Protein AF-A0A370TRL8-F1 (afdb_monomer_lite)

Organism: NCBI:txid2656787

InterPro domains:
  IPR058334 Domain of unknown function DUF8021 [PF26061] (84-191)

Radius of gyration: 16.31 Å; chains: 1; bounding box: 42×34×50 Å

pLDDT: mean 95.22, std 5.62, range [57.69, 98.94]

Sequence (196 aa):
MKIDHNRTILDTTACATYTELIITDSTKPYVIGTQIHHNSTADGILKVVLVDTIASGTGDWLFNATQTLQYVLQESWATIPQEKRDSRETLQAVGDAYLDLWGNPDAPVPWGTPCRRLEGSSYTGKGLPTDSCNVGIPGGTQPPNTDRRYVIDETVGSVDVLCTFGTMRDAPDSHELRLEGGKLRFVYTMTVMTAS

Structure (mmCIF, N/CA/C/O backbone):
data_AF-A0A370TRL8-F1
#
_entry.id   AF-A0A370TRL8-F1
#
loop_
_atom_site.group_PDB
_atom_site.id
_atom_site.type_symbol
_atom_site.label_atom_id
_atom_site.label_alt_id
_atom_site.label_comp_id
_atom_site.label_asym_id
_atom_site.label_entity_id
_atom_site.label_seq_id
_atom_site.pdbx_PDB_ins_code
_atom_site.Cartn_x
_atom_site.Cartn_y
_atom_site.Cartn_z
_atom_site.occupancy
_atom_site.B_iso_or_equiv
_atom_site.auth_seq_id
_atom_site.auth_comp_id
_atom_site.auth_asym_id
_atom_site.auth_atom_id
_atom_site.pdbx_PDB_model_num
ATOM 1 N N . MET A 1 1 ? -25.418 -1.495 0.666 1.00 79.12 1 MET A N 1
ATOM 2 C CA . MET A 1 1 ? -23.964 -1.380 0.440 1.00 79.12 1 MET A CA 1
ATOM 3 C C . MET A 1 1 ? -23.716 -0.266 -0.568 1.00 79.12 1 MET A C 1
ATOM 5 O O . MET A 1 1 ? -23.987 -0.445 -1.748 1.00 79.12 1 MET A O 1
ATOM 9 N N . LYS A 1 2 ? -23.315 0.909 -0.079 1.00 94.44 2 LYS A N 1
ATOM 10 C CA . LYS A 1 2 ? -22.922 2.083 -0.872 1.00 94.44 2 LYS A CA 1
ATOM 11 C C . LYS A 1 2 ? -21.406 2.226 -0.735 1.00 94.44 2 LYS A C 1
ATOM 13 O O . LYS A 1 2 ? -20.908 2.098 0.374 1.00 94.44 2 LYS A O 1
ATOM 18 N N . ILE A 1 3 ? -20.700 2.476 -1.833 1.00 97.88 3 ILE A N 1
ATOM 19 C CA . ILE A 1 3 ? -19.262 2.772 -1.806 1.00 97.88 3 ILE A CA 1
ATOM 20 C C . ILE A 1 3 ? -19.103 4.263 -1.492 1.00 97.88 3 ILE A C 1
ATOM 22 O O . ILE A 1 3 ? -19.635 5.100 -2.223 1.00 97.88 3 ILE A O 1
ATOM 26 N N . ASP A 1 4 ? -18.421 4.590 -0.397 1.00 98.38 4 ASP A N 1
ATOM 27 C CA . ASP A 1 4 ? -18.207 5.974 0.045 1.00 98.38 4 ASP A CA 1
ATOM 28 C C . ASP A 1 4 ? -16.886 6.551 -0.475 1.00 98.38 4 ASP A C 1
ATOM 30 O O . ASP A 1 4 ? -16.795 7.753 -0.720 1.00 98.38 4 ASP A O 1
ATOM 34 N N . HIS A 1 5 ? -15.888 5.697 -0.702 1.00 98.31 5 HIS A N 1
ATOM 35 C CA . HIS A 1 5 ? -14.636 6.052 -1.363 1.00 98.31 5 HIS A CA 1
ATOM 36 C C . HIS A 1 5 ? -14.129 4.890 -2.214 1.00 98.31 5 HIS A C 1
ATOM 38 O O . HIS A 1 5 ? -14.332 3.724 -1.869 1.00 98.31 5 HIS A O 1
ATOM 44 N N . ASN A 1 6 ? -13.463 5.223 -3.317 1.00 97.69 6 ASN A N 1
ATOM 45 C CA . ASN A 1 6 ? -12.632 4.290 -4.055 1.00 97.69 6 ASN A CA 1
ATOM 46 C C . ASN A 1 6 ? -11.370 4.985 -4.576 1.00 97.69 6 ASN A C 1
ATOM 48 O O . ASN A 1 6 ? -11.401 6.170 -4.918 1.00 97.69 6 ASN A O 1
ATOM 52 N N . ARG A 1 7 ? -10.285 4.219 -4.666 1.00 97.69 7 ARG A N 1
ATOM 53 C CA . ARG A 1 7 ? -9.036 4.589 -5.338 1.00 97.69 7 ARG A CA 1
ATOM 54 C C . ARG A 1 7 ? -8.542 3.373 -6.106 1.00 97.69 7 ARG A C 1
ATOM 56 O O . ARG A 1 7 ? -8.690 2.253 -5.636 1.00 97.69 7 ARG A O 1
ATOM 63 N N . THR A 1 8 ? -8.008 3.574 -7.305 1.00 98.44 8 THR A N 1
ATOM 64 C CA . THR A 1 8 ? -7.436 2.494 -8.119 1.00 98.44 8 THR A CA 1
ATOM 65 C C . THR A 1 8 ? -6.069 2.910 -8.629 1.00 98.44 8 THR A C 1
ATOM 67 O O . THR A 1 8 ? -5.920 4.039 -9.096 1.00 98.44 8 THR A O 1
ATOM 70 N N . ILE A 1 9 ? -5.108 1.993 -8.560 1.00 98.56 9 ILE A N 1
ATOM 71 C CA . ILE A 1 9 ? -3.787 2.114 -9.181 1.00 98.56 9 ILE A CA 1
ATOM 72 C C . ILE A 1 9 ? -3.654 1.083 -10.305 1.00 98.56 9 ILE A C 1
ATOM 74 O O . ILE A 1 9 ? -4.269 0.009 -10.259 1.00 98.56 9 ILE A O 1
ATOM 78 N N . LEU A 1 10 ? -2.883 1.427 -11.335 1.00 98.12 10 LEU A N 1
ATOM 79 C CA . LEU A 1 10 ? -2.780 0.662 -12.573 1.00 98.12 10 LEU A CA 1
ATOM 80 C C . LEU A 1 10 ? -1.333 0.238 -12.833 1.00 98.12 10 LEU A C 1
ATOM 82 O O . LEU A 1 10 ? -0.476 1.061 -13.148 1.00 98.12 10 LEU A O 1
ATOM 86 N N . ASP A 1 11 ? -1.087 -1.068 -12.800 1.00 98.38 11 ASP A N 1
ATOM 87 C CA . ASP A 1 11 ? 0.192 -1.652 -13.179 1.00 98.38 11 ASP A CA 1
ATOM 88 C C . ASP A 1 11 ? 0.187 -2.026 -14.661 1.00 98.38 11 ASP A C 1
ATOM 90 O O . ASP A 1 11 ? -0.254 -3.102 -15.081 1.00 98.38 11 ASP A O 1
ATOM 94 N N . THR A 1 12 ? 0.693 -1.103 -15.472 1.00 95.75 12 THR A N 1
ATOM 95 C CA . THR A 1 12 ? 0.758 -1.271 -16.930 1.00 95.75 12 THR A CA 1
ATOM 96 C C . THR A 1 12 ? 1.856 -2.234 -17.385 1.00 95.75 12 THR A C 1
ATOM 98 O O . THR A 1 12 ? 1.816 -2.697 -18.523 1.00 95.75 12 THR A O 1
ATOM 101 N N . THR A 1 13 ? 2.800 -2.585 -16.505 1.00 95.94 13 THR A N 1
ATOM 102 C CA . THR A 1 13 ? 3.868 -3.550 -16.801 1.00 95.94 13 THR A CA 1
ATOM 103 C C . THR A 1 13 ? 3.403 -4.978 -16.519 1.00 95.94 13 THR A C 1
ATOM 105 O O . THR A 1 13 ? 3.590 -5.864 -17.350 1.00 95.94 13 THR A O 1
ATOM 108 N N . ALA A 1 14 ? 2.760 -5.205 -15.372 1.00 95.94 14 ALA A N 1
ATOM 109 C CA . ALA A 1 14 ? 2.242 -6.510 -14.962 1.00 95.94 14 ALA A CA 1
ATOM 110 C C . ALA A 1 14 ? 0.805 -6.784 -15.441 1.00 95.94 14 ALA A C 1
ATOM 112 O O . ALA A 1 14 ? 0.276 -7.861 -15.183 1.00 95.94 14 ALA A O 1
ATOM 113 N N . CYS A 1 15 ? 0.168 -5.834 -16.139 1.00 96.25 15 CYS A N 1
ATOM 114 C CA . CYS A 1 15 ? -1.237 -5.917 -16.554 1.00 96.25 15 CYS A CA 1
ATOM 115 C C . CYS A 1 15 ? -2.184 -6.182 -15.369 1.00 96.25 15 CYS A C 1
ATOM 117 O O . CYS A 1 15 ? -3.079 -7.031 -15.437 1.00 96.25 15 CYS A O 1
ATOM 119 N N . ALA A 1 16 ? -1.992 -5.445 -14.276 1.00 98.19 16 ALA A N 1
ATOM 120 C CA . ALA A 1 16 ? -2.738 -5.627 -13.039 1.00 98.19 16 ALA A CA 1
ATOM 121 C C . ALA A 1 16 ? -3.316 -4.311 -12.511 1.00 98.19 16 ALA A C 1
ATOM 123 O O . ALA A 1 16 ? -2.876 -3.221 -12.873 1.00 98.19 16 ALA A O 1
ATOM 124 N N . THR A 1 17 ? -4.323 -4.408 -11.653 1.00 98.62 17 THR A N 1
ATOM 125 C CA . THR A 1 17 ? -4.920 -3.260 -10.962 1.00 98.62 17 THR A CA 1
ATOM 126 C C . THR A 1 17 ? -5.071 -3.572 -9.491 1.00 98.62 17 THR A C 1
ATOM 128 O O . THR A 1 17 ? -5.407 -4.706 -9.156 1.00 98.62 17 THR A O 1
ATOM 131 N N . TYR A 1 18 ? -4.925 -2.565 -8.640 1.00 98.81 18 TYR A N 1
ATOM 132 C CA . TYR A 1 18 ? -5.335 -2.628 -7.244 1.00 98.81 18 TYR A CA 1
ATOM 133 C C . TYR A 1 18 ? -6.391 -1.556 -6.996 1.00 98.81 18 TYR A C 1
ATOM 135 O O . TYR A 1 18 ? -6.219 -0.412 -7.419 1.00 98.81 18 TYR A O 1
ATOM 143 N N . THR A 1 19 ? -7.479 -1.928 -6.327 1.00 98.81 19 THR A N 1
ATOM 144 C CA . THR A 1 19 ? -8.569 -1.020 -5.970 1.00 98.81 19 THR A CA 1
ATOM 145 C C . THR A 1 19 ? -8.850 -1.089 -4.474 1.00 98.81 19 THR A C 1
ATOM 147 O O . THR A 1 19 ? -9.218 -2.146 -3.960 1.00 98.81 19 THR A O 1
ATOM 150 N N . GLU A 1 20 ? -8.758 0.062 -3.808 1.00 98.56 20 GLU A N 1
ATOM 151 C CA . GLU A 1 20 ? -9.288 0.295 -2.466 1.00 98.56 20 GLU A CA 1
ATOM 152 C C . GLU A 1 20 ? -10.765 0.696 -2.566 1.00 98.56 20 GLU A C 1
ATOM 154 O O . GLU A 1 20 ? -11.121 1.585 -3.346 1.00 98.56 20 GLU A O 1
ATOM 159 N N . LEU A 1 21 ? -11.618 0.090 -1.742 1.00 98.62 21 LEU A N 1
ATOM 160 C CA . LEU A 1 21 ? -13.006 0.486 -1.520 1.00 98.62 21 LEU A CA 1
ATOM 161 C C . LEU A 1 21 ? -13.247 0.705 -0.026 1.00 98.62 21 LEU A C 1
ATOM 163 O O . LEU A 1 21 ? -12.911 -0.149 0.793 1.00 98.62 21 LEU A O 1
ATOM 167 N N . ILE A 1 22 ? -13.915 1.806 0.322 1.00 98.69 22 ILE A N 1
ATOM 168 C CA . ILE A 1 22 ? -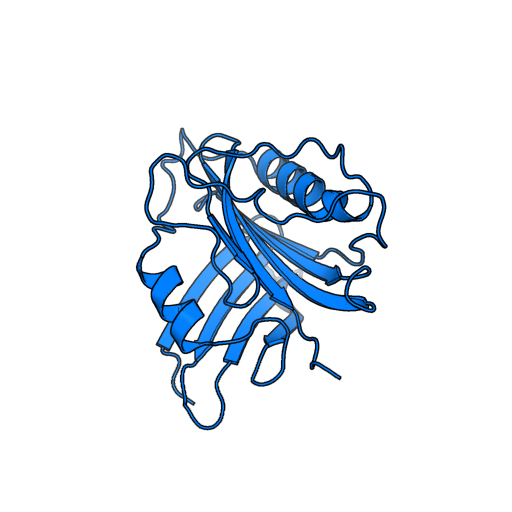14.354 2.080 1.695 1.00 98.69 22 ILE A CA 1
ATOM 169 C C . ILE A 1 22 ? -15.872 2.192 1.728 1.00 98.69 22 ILE A C 1
ATOM 171 O O . ILE A 1 22 ? -16.488 2.925 0.947 1.00 98.69 22 ILE A O 1
ATOM 175 N N . ILE A 1 23 ? -16.472 1.454 2.655 1.00 98.62 23 ILE A N 1
ATOM 176 C CA . ILE A 1 23 ? -17.911 1.376 2.881 1.00 98.62 23 ILE A CA 1
ATOM 177 C C . ILE A 1 23 ? -18.160 1.649 4.358 1.00 98.62 23 ILE A C 1
ATOM 179 O O . ILE A 1 23 ? -17.734 0.885 5.222 1.00 98.62 23 ILE A O 1
ATOM 183 N N . THR A 1 24 ? -18.881 2.727 4.646 1.00 98.00 24 THR A N 1
ATOM 184 C CA . THR A 1 24 ? -19.157 3.204 6.013 1.00 98.00 24 THR A CA 1
ATOM 185 C C . THR A 1 24 ? -20.569 2.875 6.498 1.00 98.00 24 THR A C 1
ATOM 187 O O . THR A 1 24 ? -21.052 3.444 7.475 1.00 98.00 24 THR A O 1
ATOM 190 N N . ASP A 1 25 ? -21.240 1.935 5.824 1.00 95.06 25 ASP A N 1
ATOM 191 C CA . ASP A 1 25 ? -22.542 1.410 6.237 1.00 95.06 25 ASP A CA 1
ATOM 192 C C . ASP A 1 25 ? -22.467 0.906 7.685 1.00 95.06 25 ASP A C 1
ATOM 194 O O . ASP A 1 25 ? -21.693 0.004 7.996 1.00 95.06 25 ASP A O 1
ATOM 198 N N . SER A 1 26 ? -23.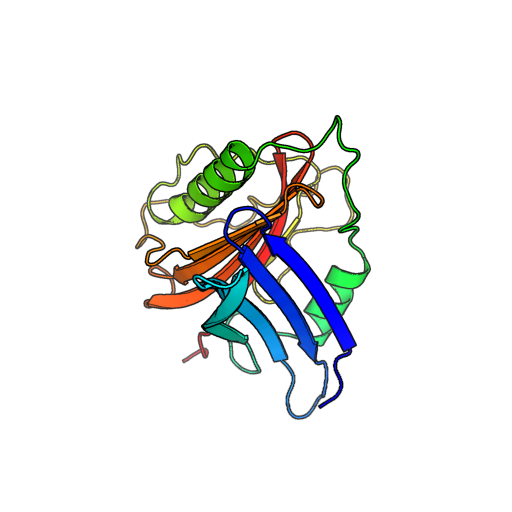276 1.481 8.576 1.00 90.56 26 SER A N 1
ATOM 199 C CA . SER A 1 26 ? -23.205 1.191 10.011 1.00 90.56 26 SER A CA 1
ATOM 200 C C . SER A 1 26 ? -23.571 -0.249 10.370 1.00 90.56 26 SER A C 1
ATOM 202 O O . SER A 1 26 ? -23.240 -0.702 11.463 1.00 90.56 26 SER A O 1
ATOM 204 N N . THR A 1 27 ? -24.249 -0.976 9.477 1.00 93.75 27 THR A N 1
ATOM 205 C CA . THR A 1 27 ? -24.620 -2.379 9.699 1.00 93.75 27 THR A CA 1
ATOM 206 C C . THR A 1 27 ? -23.556 -3.351 9.207 1.00 93.75 27 THR A C 1
ATOM 208 O O . THR A 1 27 ? -23.405 -4.427 9.784 1.00 93.75 27 THR A O 1
ATOM 211 N N . LYS A 1 28 ? -22.839 -2.990 8.135 1.00 94.62 28 LYS A N 1
ATOM 212 C CA . LYS A 1 28 ? -21.804 -3.811 7.491 1.00 94.62 28 LYS A CA 1
ATOM 213 C C . LYS A 1 28 ? -20.725 -2.923 6.854 1.00 94.62 28 LYS A C 1
ATOM 215 O O . LYS A 1 28 ? -20.719 -2.761 5.628 1.00 94.62 28 LYS A O 1
ATOM 220 N N . PRO A 1 29 ? -19.846 -2.322 7.670 1.00 97.50 29 PRO A N 1
ATOM 221 C CA . PRO A 1 29 ? -18.754 -1.502 7.169 1.00 97.50 29 PRO A CA 1
ATOM 222 C C . PRO A 1 29 ? -17.616 -2.382 6.641 1.00 97.50 29 PRO A C 1
ATOM 224 O O . PRO A 1 29 ? -17.363 -3.455 7.190 1.00 97.50 29 PRO A O 1
ATOM 227 N N . TYR A 1 30 ? -16.902 -1.900 5.622 1.00 98.19 30 TYR A N 1
ATOM 228 C CA . TYR A 1 30 ? -15.736 -2.584 5.061 1.00 98.19 30 TYR A CA 1
ATOM 229 C C . TYR A 1 30 ? -14.665 -1.605 4.578 1.00 98.19 30 TYR A C 1
ATOM 231 O O . TYR A 1 30 ? -14.980 -0.525 4.073 1.00 98.19 30 TYR A O 1
ATOM 239 N N . VAL A 1 31 ? -13.410 -2.038 4.668 1.00 98.56 31 VAL A N 1
ATOM 240 C CA . VAL A 1 31 ? -12.273 -1.482 3.927 1.00 98.56 31 VAL A CA 1
ATOM 241 C C . VAL A 1 31 ? -11.670 -2.646 3.145 1.00 98.56 31 VAL A C 1
ATOM 243 O O . VAL A 1 31 ? -11.281 -3.659 3.734 1.00 98.56 31 VAL A O 1
ATOM 246 N N . ILE A 1 32 ? -11.709 -2.538 1.818 1.00 98.69 32 ILE A N 1
ATOM 247 C CA . ILE A 1 32 ? -11.455 -3.642 0.892 1.00 98.69 32 ILE A CA 1
ATOM 248 C C . ILE A 1 32 ? -10.335 -3.249 -0.062 1.00 98.69 32 ILE A C 1
ATOM 250 O O . ILE A 1 32 ? -10.455 -2.237 -0.743 1.00 98.69 32 ILE A O 1
ATOM 254 N N . GLY A 1 33 ? -9.308 -4.083 -0.165 1.00 98.62 33 GLY A N 1
ATOM 255 C CA . GLY A 1 33 ? -8.261 -4.007 -1.177 1.00 98.62 33 GLY A CA 1
ATOM 256 C C . GLY A 1 33 ? -8.402 -5.190 -2.125 1.00 98.62 33 GLY A C 1
ATOM 257 O O . GLY A 1 33 ? -8.499 -6.331 -1.677 1.00 98.62 33 GLY A O 1
ATOM 258 N N . THR A 1 34 ? -8.486 -4.950 -3.432 1.00 98.81 34 THR A N 1
ATOM 259 C CA . THR A 1 34 ? -8.605 -6.024 -4.433 1.00 98.81 34 THR A CA 1
ATOM 260 C C . THR A 1 34 ? -7.577 -5.857 -5.532 1.00 98.81 34 THR A C 1
ATOM 262 O O . THR A 1 34 ? -7.557 -4.818 -6.186 1.00 98.81 34 THR A O 1
ATOM 265 N N . GLN A 1 35 ? -6.788 -6.904 -5.776 1.00 98.81 35 GLN A N 1
ATOM 266 C CA . GLN A 1 35 ? -5.933 -7.009 -6.950 1.00 98.81 35 GLN A CA 1
ATOM 267 C C . GLN A 1 35 ? -6.618 -7.832 -8.046 1.00 98.81 35 GLN A C 1
ATOM 269 O O . GLN A 1 35 ? -7.135 -8.921 -7.790 1.00 98.81 35 GLN A O 1
ATOM 274 N N . ILE A 1 36 ? -6.577 -7.341 -9.284 1.00 98.62 36 ILE A N 1
ATOM 275 C CA . ILE A 1 36 ? -7.007 -8.076 -10.478 1.00 98.62 36 ILE A CA 1
ATOM 276 C C . ILE A 1 36 ? -5.822 -8.155 -11.429 1.00 98.62 36 ILE A C 1
ATOM 278 O O . ILE A 1 36 ? -5.319 -7.125 -11.873 1.00 98.62 36 ILE A O 1
ATOM 282 N N . HIS A 1 37 ? -5.398 -9.371 -11.767 1.00 98.25 37 HIS A N 1
ATOM 283 C CA . HIS A 1 37 ? -4.298 -9.605 -12.703 1.00 98.25 37 HIS A CA 1
ATOM 284 C C . HIS A 1 37 ? -4.829 -10.154 -14.016 1.00 98.25 37 HIS A C 1
ATOM 286 O O . HIS A 1 37 ? -5.740 -10.993 -14.035 1.00 98.25 37 HIS A O 1
ATOM 292 N N . HIS A 1 38 ? -4.229 -9.708 -15.114 1.00 97.12 38 HIS A N 1
ATOM 293 C CA . HIS A 1 38 ? -4.606 -10.114 -16.456 1.00 97.12 38 HIS A CA 1
ATOM 294 C C . HIS A 1 38 ? -3.428 -10.751 -17.183 1.00 97.12 38 HIS A C 1
ATOM 296 O O . HIS A 1 38 ? -2.291 -10.318 -17.041 1.00 97.12 38 HIS A O 1
ATOM 302 N N . ASN A 1 39 ? -3.723 -11.725 -18.041 1.00 93.69 39 ASN A N 1
ATOM 303 C CA . ASN A 1 39 ? -2.782 -12.204 -19.046 1.00 93.69 39 ASN A CA 1
ATOM 304 C C . ASN A 1 39 ? -3.281 -11.854 -20.442 1.00 93.69 39 ASN A C 1
ATOM 306 O O . ASN A 1 39 ? -4.471 -11.982 -20.747 1.00 93.69 39 ASN A O 1
ATOM 310 N N . SER A 1 40 ? -2.346 -11.461 -21.304 1.00 87.88 40 SER A N 1
ATOM 311 C CA . SER A 1 40 ? -2.623 -11.310 -22.727 1.00 87.88 40 SER A CA 1
ATOM 312 C C . SER A 1 40 ? -2.804 -12.680 -23.371 1.00 87.88 40 SER A C 1
ATOM 314 O O . SER A 1 40 ? -2.049 -13.621 -23.112 1.00 87.88 40 SER A O 1
ATOM 316 N N . THR A 1 41 ? -3.820 -12.799 -24.214 1.00 83.38 41 THR A N 1
ATOM 317 C CA . THR A 1 41 ? -4.022 -13.971 -25.063 1.00 83.38 41 THR A CA 1
ATOM 318 C C . THR A 1 41 ? -3.447 -13.752 -26.458 1.00 83.38 41 THR A C 1
ATOM 320 O O . THR A 1 41 ? -3.052 -12.646 -26.814 1.00 83.38 41 THR A O 1
ATOM 323 N N . ALA A 1 42 ? -3.327 -14.826 -27.244 1.00 83.31 42 ALA A N 1
ATOM 324 C CA . ALA A 1 42 ? -2.652 -14.790 -28.546 1.00 83.31 42 ALA A CA 1
ATOM 325 C C . ALA A 1 42 ? -3.277 -13.799 -29.553 1.00 83.31 42 ALA A C 1
ATOM 327 O O . ALA A 1 42 ? -2.610 -13.385 -30.496 1.00 83.31 42 ALA A O 1
ATOM 328 N N . ASP A 1 43 ? -4.538 -13.416 -29.353 1.00 87.19 43 ASP A N 1
ATOM 329 C CA . ASP A 1 43 ? -5.294 -12.434 -30.136 1.00 87.19 43 ASP A CA 1
ATOM 330 C C . ASP A 1 43 ? -5.267 -11.012 -29.533 1.00 87.19 43 ASP A C 1
ATOM 332 O O . ASP A 1 43 ? -5.947 -10.116 -30.030 1.00 87.19 43 ASP A O 1
ATOM 336 N N . GLY A 1 44 ? -4.470 -10.782 -28.483 1.00 82.44 44 GLY A N 1
ATOM 337 C CA . GLY A 1 44 ? -4.309 -9.482 -27.829 1.00 82.44 44 GLY A CA 1
ATOM 338 C C . GLY A 1 44 ? -5.401 -9.133 -26.814 1.00 82.44 44 GLY A C 1
ATOM 339 O O . GLY A 1 44 ? -5.427 -8.006 -26.321 1.00 82.44 44 GLY A O 1
ATOM 340 N N . ILE A 1 45 ? -6.298 -10.067 -26.475 1.00 87.38 45 ILE A N 1
ATOM 341 C CA . ILE A 1 45 ? -7.330 -9.846 -25.455 1.00 87.38 45 ILE A CA 1
ATOM 342 C C . ILE A 1 45 ? -6.735 -10.076 -24.062 1.00 87.38 45 ILE A C 1
ATOM 344 O O . ILE A 1 45 ? -6.126 -11.118 -23.800 1.00 87.38 45 ILE A O 1
ATOM 348 N N . LEU A 1 46 ? -6.956 -9.134 -23.144 1.00 89.94 46 LEU A N 1
ATOM 349 C CA . LEU A 1 46 ? -6.642 -9.315 -21.727 1.00 89.94 46 LEU A CA 1
ATOM 350 C C . LEU A 1 46 ? -7.707 -10.194 -21.064 1.00 89.94 46 LEU A C 1
ATOM 352 O O . LEU A 1 46 ? -8.891 -9.854 -21.057 1.00 89.94 46 LEU A O 1
ATOM 356 N N . LYS A 1 47 ? -7.288 -11.322 -20.489 1.00 95.12 47 LYS A N 1
ATOM 357 C CA . LYS A 1 47 ? -8.142 -12.187 -19.666 1.00 95.12 47 LYS A CA 1
ATOM 358 C C . LYS A 1 47 ? -7.759 -12.052 -18.207 1.00 95.12 47 LYS A C 1
ATOM 360 O O . LYS A 1 47 ? -6.581 -12.153 -17.883 1.00 95.12 47 LYS A O 1
ATOM 365 N N . VAL A 1 48 ? -8.757 -11.887 -17.344 1.00 96.88 48 VAL A N 1
ATOM 366 C CA . VAL A 1 48 ? -8.571 -11.967 -15.892 1.00 96.88 48 VAL A CA 1
ATOM 367 C C . VAL A 1 48 ? -8.091 -13.374 -15.536 1.00 96.88 48 VAL A C 1
ATOM 369 O O . VAL A 1 48 ? -8.728 -14.358 -15.916 1.00 96.88 48 VAL A O 1
ATOM 372 N N . VAL A 1 49 ? -6.969 -13.464 -14.826 1.00 97.12 49 VAL A N 1
ATOM 373 C CA . VAL A 1 49 ? -6.370 -14.733 -14.377 1.00 97.12 49 VAL A CA 1
ATOM 374 C C . VAL A 1 49 ? -6.318 -14.869 -12.861 1.00 97.12 49 VAL A C 1
ATOM 376 O O . VAL A 1 49 ? -6.231 -15.989 -12.365 1.00 97.12 49 VAL A O 1
ATOM 379 N N . LEU A 1 50 ? -6.409 -13.758 -12.132 1.00 97.44 50 LEU A N 1
ATOM 380 C CA . LEU A 1 50 ? -6.447 -13.739 -10.675 1.00 97.44 50 LEU A CA 1
ATOM 381 C C . LEU A 1 50 ? -7.316 -12.577 -10.203 1.00 97.44 50 LEU A C 1
ATOM 383 O O . LEU A 1 50 ? -7.228 -11.476 -10.748 1.00 97.44 50 LEU A O 1
ATOM 387 N N . VAL A 1 51 ? -8.128 -12.840 -9.183 1.00 98.38 51 VAL A N 1
ATOM 388 C CA . VAL A 1 51 ? -8.841 -11.829 -8.403 1.00 98.38 51 VAL A CA 1
ATOM 389 C C . VAL A 1 51 ? -8.628 -12.189 -6.942 1.00 98.38 51 VAL A C 1
ATOM 391 O O . VAL A 1 51 ? -9.179 -13.186 -6.480 1.00 98.38 51 VAL A O 1
ATOM 394 N N . ASP A 1 52 ? -7.829 -11.391 -6.245 1.00 98.19 52 ASP A N 1
ATOM 395 C CA . ASP A 1 52 ? -7.555 -11.563 -4.821 1.00 98.19 52 ASP A CA 1
ATOM 396 C C . ASP A 1 52 ? -8.051 -10.352 -4.047 1.00 98.19 52 ASP A C 1
ATOM 398 O O . ASP A 1 52 ? -7.855 -9.211 -4.467 1.00 98.19 52 ASP A O 1
ATOM 402 N N . THR A 1 53 ? -8.665 -10.605 -2.894 1.00 98.25 53 THR A N 1
ATOM 403 C CA . THR A 1 53 ? -9.297 -9.569 -2.083 1.00 98.25 53 THR A CA 1
ATOM 404 C C . THR A 1 53 ? -8.941 -9.734 -0.612 1.00 98.25 53 THR A C 1
ATOM 406 O O . THR A 1 53 ? -9.119 -10.807 -0.037 1.00 98.25 53 THR A O 1
ATOM 409 N N . ILE A 1 54 ? -8.534 -8.630 0.007 1.00 98.44 54 ILE A N 1
ATOM 410 C CA . ILE A 1 54 ? -8.498 -8.435 1.454 1.00 98.44 54 ILE A CA 1
ATOM 411 C C . ILE A 1 54 ? -9.712 -7.584 1.816 1.00 98.44 54 ILE A C 1
ATOM 413 O O . ILE A 1 54 ? -9.854 -6.468 1.324 1.00 98.44 54 ILE A O 1
ATOM 417 N N . ALA A 1 55 ? -10.616 -8.111 2.639 1.00 97.62 55 ALA A N 1
ATOM 418 C CA . ALA A 1 55 ? -11.831 -7.410 3.049 1.00 97.62 55 ALA A CA 1
ATOM 419 C C . ALA A 1 55 ? -11.907 -7.355 4.574 1.00 97.62 55 ALA A C 1
ATOM 421 O O . ALA A 1 55 ? -12.436 -8.270 5.202 1.00 97.62 55 ALA A O 1
ATOM 422 N N . SER A 1 56 ? -11.376 -6.277 5.151 1.00 97.75 56 SER A N 1
ATOM 423 C CA . SER A 1 56 ? -11.452 -6.032 6.592 1.00 97.75 56 SER A CA 1
ATOM 424 C C . SER A 1 56 ? -12.816 -5.459 6.982 1.00 97.75 56 SER A C 1
ATOM 426 O O . SER A 1 56 ? -13.423 -4.683 6.232 1.00 97.75 56 SER A O 1
ATOM 428 N N . GLY A 1 57 ? -13.309 -5.853 8.152 1.0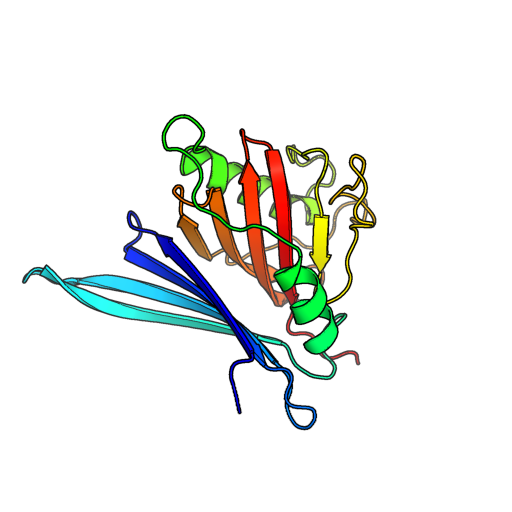0 96.94 57 GLY A N 1
ATOM 429 C CA . GLY A 1 57 ? -14.609 -5.475 8.687 1.00 96.94 57 GLY A CA 1
ATOM 430 C C . GLY A 1 57 ? -14.631 -5.395 10.214 1.00 96.94 57 GLY A C 1
ATOM 431 O O . GLY A 1 57 ? -13.611 -5.442 10.899 1.00 96.94 57 GLY A O 1
ATOM 432 N N . THR A 1 58 ? -15.831 -5.249 10.779 1.00 95.75 58 THR A N 1
ATOM 433 C CA . THR A 1 58 ? -16.013 -5.143 12.233 1.00 95.75 58 THR A CA 1
ATOM 434 C C . THR A 1 58 ? -15.380 -6.321 12.976 1.00 95.75 58 THR A C 1
ATOM 436 O O . THR A 1 58 ? -15.748 -7.470 12.752 1.00 95.75 58 THR A O 1
ATOM 439 N N . GLY A 1 59 ? -14.492 -6.006 13.923 1.00 94.94 59 GLY A N 1
ATOM 440 C CA . GLY A 1 59 ? -13.769 -6.986 14.734 1.00 94.94 59 GLY A CA 1
ATOM 441 C C . GLY A 1 59 ? -12.340 -7.243 14.258 1.00 94.94 59 GLY A C 1
ATOM 442 O O . GLY A 1 59 ? -11.556 -7.775 15.044 1.00 94.94 59 GLY A O 1
ATOM 443 N N . ASP A 1 60 ? -11.996 -6.829 13.034 1.00 97.12 60 ASP A N 1
ATOM 444 C CA . ASP A 1 60 ? -10.636 -6.933 12.514 1.00 97.12 60 ASP A CA 1
ATOM 445 C C . ASP A 1 60 ? -9.672 -5.917 13.149 1.00 97.12 60 ASP A C 1
ATOM 447 O O . ASP A 1 60 ? -10.082 -4.929 13.772 1.00 97.12 60 ASP A O 1
ATOM 451 N N . TRP A 1 61 ? -8.370 -6.176 12.996 1.00 95.69 61 TRP A N 1
ATOM 452 C CA . TRP A 1 61 ? -7.279 -5.392 13.574 1.00 95.69 61 TRP A CA 1
ATOM 453 C C . TRP A 1 61 ? -7.445 -3.886 13.332 1.00 95.69 61 TRP A C 1
ATOM 455 O O . TRP A 1 61 ? -7.405 -3.405 12.201 1.00 95.69 61 TRP A O 1
ATOM 465 N N . LEU A 1 62 ? -7.622 -3.142 14.431 1.00 95.75 62 LEU A N 1
ATOM 466 C CA . LEU A 1 62 ? -7.740 -1.677 14.460 1.00 95.75 62 LEU A CA 1
ATOM 467 C C . LEU A 1 62 ? -8.819 -1.102 13.521 1.00 95.75 62 LEU A C 1
ATOM 469 O O . LEU A 1 62 ? -8.755 0.076 13.174 1.00 95.75 62 LEU A O 1
ATOM 473 N N . PHE A 1 63 ? -9.810 -1.903 13.126 1.00 97.56 63 PHE A N 1
ATOM 474 C CA . PHE A 1 63 ? -10.771 -1.540 12.092 1.00 97.56 63 PHE A CA 1
ATOM 475 C C . PHE A 1 63 ? -11.806 -0.492 12.541 1.00 97.56 63 PHE A C 1
ATOM 477 O O . PHE A 1 63 ? -12.493 -0.643 13.555 1.00 97.56 63 PHE A O 1
ATOM 484 N N . ASN A 1 64 ? -11.993 0.532 11.707 1.00 97.88 64 ASN A N 1
ATOM 485 C CA . ASN A 1 64 ? -13.056 1.535 11.744 1.00 97.88 64 ASN A CA 1
ATOM 486 C C . ASN A 1 64 ? -13.178 2.254 10.378 1.00 97.88 64 ASN A C 1
ATOM 488 O O . ASN A 1 64 ? -12.507 3.255 10.121 1.00 97.88 64 ASN A O 1
ATOM 492 N N . ALA A 1 65 ? -14.089 1.795 9.511 1.00 98.06 65 ALA A N 1
ATOM 493 C CA . ALA A 1 65 ? -14.236 2.339 8.153 1.00 98.06 65 ALA A CA 1
ATOM 494 C C . ALA A 1 65 ? -14.501 3.857 8.090 1.00 98.06 65 ALA A C 1
ATOM 496 O O . ALA A 1 65 ? -13.987 4.531 7.198 1.00 98.06 65 ALA A O 1
ATOM 497 N N . THR A 1 66 ? -15.272 4.422 9.028 1.00 98.19 66 THR A N 1
ATOM 498 C CA . THR A 1 66 ? -15.541 5.873 9.065 1.00 98.19 66 THR A CA 1
ATOM 499 C C . THR A 1 66 ? -14.273 6.662 9.375 1.00 98.19 66 THR A C 1
ATOM 501 O O . THR A 1 66 ? -14.033 7.714 8.783 1.00 98.19 66 THR A O 1
ATOM 504 N N . GLN A 1 67 ? -13.445 6.145 10.282 1.00 98.00 67 GLN A N 1
ATOM 505 C CA . GLN A 1 67 ? -12.164 6.750 10.622 1.00 98.00 67 GLN A CA 1
ATOM 506 C C . GLN A 1 67 ? -11.151 6.609 9.478 1.00 98.00 67 GLN A C 1
ATOM 508 O O . GLN A 1 67 ? -10.493 7.593 9.143 1.00 98.00 67 GLN A O 1
ATOM 513 N N . THR A 1 68 ? -11.077 5.446 8.820 1.00 98.19 68 THR A N 1
ATOM 514 C CA . THR A 1 68 ? -10.284 5.276 7.589 1.00 98.19 68 THR A CA 1
ATOM 515 C C . THR A 1 68 ? -10.706 6.315 6.548 1.00 98.19 68 THR A C 1
ATOM 517 O O . THR A 1 68 ? -9.869 7.103 6.113 1.00 98.19 68 THR A O 1
ATOM 520 N N . LEU A 1 69 ? -12.007 6.418 6.232 1.00 98.31 69 LEU A N 1
ATOM 521 C CA . LEU A 1 69 ? -12.533 7.401 5.275 1.00 98.31 69 LEU A CA 1
ATOM 522 C C . LEU A 1 69 ? -12.131 8.837 5.636 1.00 98.31 69 LEU A C 1
ATOM 524 O O . LEU A 1 69 ? -11.713 9.600 4.766 1.00 98.31 69 LEU A O 1
ATOM 528 N N . GLN A 1 70 ? -12.238 9.209 6.914 1.00 97.88 70 GLN A N 1
ATOM 529 C CA . GLN A 1 70 ? -11.848 10.534 7.385 1.00 97.88 70 GLN A CA 1
ATOM 530 C C . GLN A 1 70 ? -10.388 10.859 7.037 1.00 97.88 70 GLN A C 1
ATOM 532 O O . GLN A 1 70 ? -10.113 11.993 6.641 1.00 97.88 70 GLN A O 1
ATOM 537 N N . TYR A 1 71 ? -9.457 9.917 7.207 1.00 97.44 71 TYR A N 1
ATOM 538 C CA . TYR A 1 71 ? -8.037 10.148 6.927 1.00 97.44 71 TYR A CA 1
ATOM 539 C C . TYR A 1 71 ? -7.725 10.133 5.433 1.00 97.44 71 TYR A C 1
ATOM 541 O O . TYR A 1 71 ? -7.042 11.044 4.965 1.00 97.44 71 TYR A O 1
ATOM 549 N N . VAL A 1 72 ? -8.293 9.193 4.672 1.00 96.50 72 VAL A N 1
ATOM 550 C CA . VAL A 1 72 ? -8.069 9.110 3.218 1.00 96.50 72 VAL A CA 1
ATOM 551 C C . VAL A 1 72 ? -8.471 10.405 2.513 1.00 96.50 72 VAL A C 1
ATOM 553 O O . VAL A 1 72 ? -7.752 10.901 1.649 1.00 96.50 72 VAL A O 1
ATOM 556 N N . LEU A 1 73 ? -9.584 11.021 2.926 1.00 96.50 73 LEU A N 1
ATOM 557 C CA . LEU A 1 73 ? -10.067 12.275 2.337 1.00 96.50 73 LEU A CA 1
ATOM 558 C C . LEU A 1 73 ? -9.179 13.499 2.631 1.00 96.50 73 LEU A C 1
ATOM 560 O O . LEU A 1 73 ? -9.376 14.550 2.022 1.00 96.50 73 LEU A O 1
ATOM 564 N N . GLN A 1 74 ? -8.221 13.397 3.555 1.00 93.94 74 GLN A N 1
ATOM 565 C CA . GLN A 1 74 ? -7.274 14.473 3.879 1.00 93.94 74 GLN A CA 1
ATOM 566 C C . GLN A 1 74 ? -5.954 14.358 3.108 1.00 93.94 74 GLN A C 1
ATOM 568 O O . GLN A 1 74 ? -5.097 15.241 3.211 1.00 93.94 74 GLN A O 1
ATOM 573 N N . GLU A 1 75 ? -5.759 13.272 2.366 1.00 93.88 75 GLU A N 1
ATOM 574 C CA . GLU A 1 75 ? -4.512 12.965 1.684 1.00 93.88 75 GLU A CA 1
ATOM 575 C C . GLU A 1 75 ? -4.629 13.148 0.173 1.00 93.88 75 GLU A C 1
ATOM 577 O O . GLU A 1 75 ? -5.691 12.997 -0.427 1.00 93.88 75 GLU A O 1
ATOM 582 N N . SER A 1 76 ? -3.507 13.495 -0.458 1.00 93.25 76 SER A N 1
ATOM 583 C CA . SER A 1 76 ? -3.433 13.635 -1.909 1.00 93.25 76 SER A CA 1
ATOM 584 C C . SER A 1 76 ? -2.701 12.445 -2.502 1.00 93.25 76 SER A C 1
ATOM 586 O O . SER A 1 76 ? -1.501 12.286 -2.295 1.00 93.25 76 SER A O 1
ATOM 588 N N . TRP A 1 77 ? -3.429 11.664 -3.293 1.00 95.62 77 TRP A N 1
ATOM 589 C CA . TRP A 1 77 ? -2.900 10.566 -4.100 1.00 95.62 77 TRP A CA 1
ATOM 590 C C . TRP A 1 77 ? -2.802 10.951 -5.583 1.00 95.62 77 TRP A C 1
ATOM 592 O O . TRP A 1 77 ? -2.955 10.125 -6.477 1.00 95.62 77 TRP A O 1
ATOM 602 N N . ALA A 1 78 ? -2.576 12.238 -5.858 1.00 96.88 78 ALA A N 1
ATOM 603 C CA . ALA A 1 78 ? -2.509 12.757 -7.217 1.00 96.88 78 ALA A CA 1
ATOM 604 C C . ALA A 1 78 ? -1.341 12.158 -8.018 1.00 96.88 78 ALA A C 1
ATOM 606 O O . ALA A 1 78 ? -0.314 11.754 -7.459 1.00 96.88 78 ALA A O 1
ATOM 607 N N . THR A 1 79 ? -1.489 12.172 -9.343 1.00 97.94 79 THR A N 1
ATOM 608 C CA . THR A 1 79 ? -0.418 11.840 -10.284 1.00 97.94 79 THR A CA 1
ATOM 609 C C . THR A 1 79 ? 0.810 12.715 -10.036 1.00 97.94 79 THR A C 1
ATOM 611 O O . THR A 1 79 ? 0.719 13.940 -9.943 1.00 97.94 79 THR A O 1
ATOM 614 N N . ILE A 1 80 ? 1.971 12.078 -9.971 1.00 98.44 80 ILE A N 1
ATOM 615 C CA . ILE A 1 80 ? 3.272 12.722 -9.838 1.00 98.44 80 ILE A CA 1
ATOM 616 C C . ILE A 1 80 ? 3.729 13.191 -11.235 1.00 98.44 80 ILE A C 1
ATOM 618 O O . ILE A 1 80 ? 3.575 12.443 -12.211 1.00 98.44 80 ILE A O 1
ATOM 622 N N . PRO A 1 81 ? 4.273 14.418 -11.379 1.00 98.25 81 PRO A N 1
ATOM 623 C CA . PRO A 1 81 ? 4.897 14.869 -12.624 1.00 98.25 81 PRO A CA 1
ATOM 624 C C . PRO A 1 81 ? 5.940 13.870 -13.123 1.00 98.25 81 PRO A C 1
ATOM 626 O O . PRO A 1 81 ? 6.695 13.330 -12.319 1.00 98.25 81 PRO A O 1
ATOM 629 N N . GLN A 1 82 ? 5.972 13.600 -14.429 1.00 97.88 82 GLN A N 1
ATOM 630 C CA . GLN A 1 82 ? 6.758 12.499 -14.999 1.00 97.88 82 GLN A CA 1
ATOM 631 C C . GLN A 1 82 ? 8.238 12.542 -14.595 1.00 97.88 82 GLN A C 1
ATOM 633 O O . GLN A 1 82 ? 8.821 11.508 -14.295 1.00 97.88 82 GLN A O 1
ATOM 638 N N . GLU A 1 83 ? 8.826 13.732 -14.527 1.00 97.75 83 GLU A N 1
ATOM 639 C CA . GLU A 1 83 ? 10.218 13.972 -14.144 1.00 97.75 83 GLU A CA 1
ATOM 640 C C . GLU A 1 83 ? 10.520 13.748 -12.653 1.00 97.75 83 GLU A C 1
ATOM 642 O O . GLU A 1 83 ? 11.682 13.758 -12.256 1.00 97.75 83 GLU A O 1
ATOM 647 N N . LYS A 1 84 ? 9.485 13.563 -11.826 1.00 98.12 84 LYS A N 1
ATOM 648 C CA . LYS A 1 84 ? 9.575 13.307 -10.380 1.00 98.12 84 LYS A CA 1
ATOM 649 C C . LYS A 1 84 ? 9.127 11.900 -9.985 1.00 98.12 84 LYS A C 1
ATOM 651 O O . LYS A 1 84 ? 9.118 11.597 -8.795 1.00 98.12 84 LYS A O 1
ATOM 656 N N . ARG A 1 85 ? 8.693 11.077 -10.945 1.00 98.38 85 ARG A N 1
ATOM 657 C CA . ARG A 1 85 ? 8.241 9.709 -10.674 1.00 98.38 85 ARG A CA 1
ATOM 658 C C . ARG A 1 85 ? 9.434 8.837 -10.325 1.00 98.38 85 ARG A C 1
ATOM 660 O O . ARG A 1 85 ? 10.431 8.830 -11.045 1.00 98.38 85 ARG A O 1
ATOM 667 N N . ASP A 1 86 ? 9.296 8.091 -9.240 1.00 98.56 86 ASP A N 1
ATOM 668 C CA . ASP A 1 86 ? 10.222 7.018 -8.915 1.00 98.56 86 ASP A CA 1
ATOM 669 C C . ASP A 1 86 ? 10.065 5.867 -9.918 1.00 98.56 86 ASP A C 1
ATOM 671 O O . ASP A 1 86 ? 8.994 5.668 -10.498 1.00 98.56 86 ASP A O 1
ATOM 675 N N . SER A 1 87 ? 11.144 5.116 -10.146 1.00 98.56 87 SER A N 1
ATOM 676 C CA . SER A 1 87 ? 11.090 3.949 -11.029 1.00 98.56 87 SER A CA 1
ATOM 677 C C . SER A 1 87 ? 10.326 2.798 -10.374 1.00 98.56 87 SER A C 1
ATOM 679 O O . SER A 1 87 ? 10.263 2.700 -9.145 1.00 98.56 87 SER A O 1
ATOM 681 N N . ARG A 1 88 ? 9.812 1.872 -11.189 1.00 98.56 88 ARG A N 1
ATOM 682 C CA . ARG A 1 88 ? 9.183 0.634 -10.712 1.00 98.56 88 ARG A CA 1
ATOM 683 C C . ARG A 1 88 ? 10.066 -0.124 -9.723 1.00 98.56 88 ARG A C 1
ATOM 685 O O . ARG A 1 88 ? 9.593 -0.561 -8.680 1.00 98.56 88 ARG A O 1
ATOM 692 N N . GLU A 1 89 ? 11.350 -0.260 -10.041 1.00 98.62 89 GLU A N 1
ATOM 693 C CA . GLU A 1 89 ? 12.329 -0.968 -9.212 1.00 98.62 89 GLU A CA 1
ATOM 694 C C . GLU A 1 89 ? 12.508 -0.274 -7.863 1.00 98.62 89 GLU A C 1
ATOM 696 O O . GLU A 1 89 ? 12.633 -0.940 -6.840 1.00 98.62 89 GLU A O 1
ATOM 701 N N . THR A 1 90 ? 12.475 1.061 -7.850 1.00 98.69 90 THR A N 1
ATOM 702 C CA . THR A 1 90 ? 12.539 1.851 -6.616 1.00 98.69 90 THR A CA 1
ATOM 703 C C . THR A 1 90 ? 11.298 1.618 -5.759 1.00 98.69 90 THR A C 1
ATOM 705 O O . THR A 1 90 ? 11.426 1.351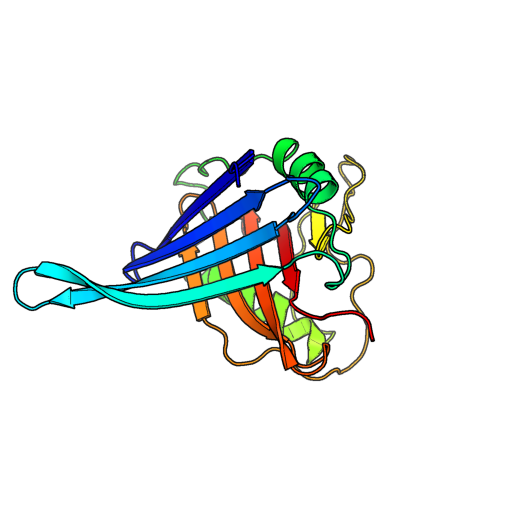 -4.566 1.00 98.69 90 THR A O 1
ATOM 708 N N . LEU A 1 91 ? 10.103 1.671 -6.357 1.00 98.81 91 LEU A N 1
ATOM 709 C CA . LEU A 1 91 ? 8.844 1.406 -5.655 1.00 98.81 91 LEU A CA 1
ATOM 710 C C . LEU A 1 91 ? 8.839 -0.003 -5.052 1.00 98.81 91 LEU A C 1
ATOM 712 O O . LEU A 1 91 ? 8.596 -0.155 -3.856 1.00 98.81 91 LEU A O 1
ATOM 716 N N . GLN A 1 92 ? 9.190 -1.019 -5.845 1.00 98.75 92 GLN A N 1
ATOM 717 C CA . GLN A 1 92 ? 9.245 -2.403 -5.380 1.00 98.75 92 GLN A CA 1
ATOM 718 C C . GLN A 1 92 ? 10.262 -2.594 -4.249 1.00 98.75 92 GLN A C 1
ATOM 720 O O . GLN A 1 92 ? 9.915 -3.158 -3.216 1.00 98.75 92 GLN A O 1
ATOM 725 N N . ALA A 1 93 ? 11.485 -2.073 -4.400 1.00 98.62 93 ALA A N 1
ATOM 726 C CA . ALA A 1 93 ? 12.535 -2.210 -3.392 1.00 98.62 93 ALA A CA 1
ATOM 727 C C . ALA A 1 93 ? 12.152 -1.573 -2.048 1.00 98.62 93 ALA A C 1
ATOM 729 O O . ALA A 1 93 ? 12.525 -2.077 -0.989 1.00 98.62 93 ALA A O 1
ATOM 730 N N . VAL A 1 94 ? 11.393 -0.476 -2.067 1.00 98.50 94 VAL A N 1
ATOM 731 C CA . VAL A 1 94 ? 10.885 0.144 -0.837 1.00 98.50 94 VAL A CA 1
ATOM 732 C C . VAL A 1 94 ? 9.706 -0.625 -0.251 1.00 98.50 94 VAL A C 1
ATOM 734 O O . VAL A 1 94 ? 9.638 -0.750 0.972 1.00 98.50 94 VAL A O 1
ATOM 737 N N . GLY A 1 95 ? 8.833 -1.185 -1.095 1.00 98.31 95 GLY A N 1
ATOM 738 C CA . GLY A 1 95 ? 7.833 -2.176 -0.686 1.00 98.31 95 GLY A CA 1
ATOM 739 C C . GLY A 1 95 ? 8.457 -3.340 0.076 1.00 98.31 95 GLY A C 1
ATOM 740 O O . GLY A 1 95 ? 8.045 -3.646 1.194 1.00 98.31 95 GLY A O 1
ATOM 741 N N . ASP A 1 96 ? 9.514 -3.917 -0.486 1.00 98.19 96 ASP A N 1
ATOM 742 C CA . ASP A 1 96 ? 10.258 -5.013 0.126 1.00 98.19 96 ASP A CA 1
ATOM 743 C C . ASP A 1 96 ? 10.908 -4.606 1.443 1.00 98.19 96 ASP A C 1
ATOM 745 O O . ASP A 1 96 ? 10.683 -5.263 2.457 1.00 98.19 96 ASP A O 1
ATOM 749 N N . ALA A 1 97 ? 11.634 -3.485 1.461 1.00 97.25 97 ALA A N 1
ATOM 750 C CA . ALA A 1 97 ? 12.268 -2.994 2.679 1.00 97.25 97 ALA A CA 1
ATOM 751 C C . ALA A 1 97 ? 11.246 -2.752 3.801 1.00 97.25 97 ALA A C 1
ATOM 753 O O . ALA A 1 97 ? 11.530 -3.053 4.958 1.00 97.25 97 ALA A O 1
ATOM 754 N N . TYR A 1 98 ? 10.062 -2.214 3.479 1.00 97.06 98 TYR A N 1
ATOM 755 C CA . TYR A 1 98 ? 9.006 -1.999 4.467 1.00 97.06 98 TYR A CA 1
ATOM 756 C C . TYR A 1 98 ? 8.485 -3.327 5.026 1.00 97.06 98 TYR A C 1
ATOM 758 O O . TYR A 1 98 ? 8.433 -3.498 6.241 1.00 97.06 98 TYR A O 1
ATOM 766 N N . LEU A 1 99 ? 8.147 -4.287 4.160 1.00 96.44 99 LEU A N 1
ATOM 767 C CA . LEU A 1 99 ? 7.649 -5.603 4.573 1.00 96.44 99 LEU A CA 1
ATOM 768 C C . LEU A 1 99 ? 8.697 -6.454 5.300 1.00 96.44 99 LEU A C 1
ATOM 770 O O . LEU A 1 99 ? 8.330 -7.331 6.084 1.00 96.44 99 LEU A O 1
ATOM 774 N N . ASP A 1 100 ? 9.982 -6.198 5.071 1.00 95.31 100 ASP A N 1
ATOM 775 C CA . ASP A 1 100 ? 11.085 -6.887 5.737 1.00 95.31 100 ASP A CA 1
ATOM 776 C C . ASP A 1 100 ? 11.292 -6.435 7.188 1.00 95.31 100 ASP A C 1
ATOM 778 O O . ASP A 1 100 ? 11.919 -7.174 7.944 1.00 95.31 100 ASP A O 1
ATOM 782 N N . LEU A 1 101 ? 10.721 -5.299 7.620 1.00 92.81 101 LEU A N 1
ATOM 783 C CA . LEU A 1 101 ? 10.855 -4.788 8.996 1.00 92.81 101 LEU A CA 1
ATOM 784 C C . LEU A 1 101 ? 10.480 -5.812 10.069 1.00 92.81 101 LEU A C 1
ATOM 786 O O . LEU A 1 101 ? 11.085 -5.836 11.138 1.00 92.81 101 LEU A O 1
ATOM 790 N N . TRP A 1 102 ? 9.500 -6.668 9.783 1.00 88.62 102 TRP A N 1
ATOM 791 C CA . TRP A 1 102 ? 9.047 -7.685 10.725 1.00 88.62 102 TRP A CA 1
ATOM 792 C C . TRP A 1 102 ? 10.081 -8.789 10.936 1.00 88.62 102 TRP A C 1
ATOM 794 O O . TRP A 1 102 ? 10.247 -9.239 12.059 1.00 88.62 102 TRP A O 1
ATOM 804 N N . GLY A 1 103 ? 10.833 -9.195 9.911 1.00 85.50 103 GLY A N 1
ATOM 805 C CA . GLY A 1 103 ? 11.918 -10.180 10.051 1.00 85.50 103 GLY A CA 1
ATOM 806 C C . GLY A 1 103 ? 13.293 -9.557 10.317 1.00 85.50 103 GLY A C 1
ATOM 807 O O . GLY A 1 103 ? 14.203 -10.229 10.805 1.00 85.50 103 GLY A O 1
ATOM 808 N N . ASN A 1 104 ? 13.451 -8.276 9.995 1.00 90.12 104 ASN A N 1
ATOM 809 C CA . ASN A 1 104 ? 14.704 -7.545 10.014 1.00 90.12 104 ASN A CA 1
ATOM 810 C C . ASN A 1 104 ? 14.459 -6.092 10.471 1.00 90.12 104 ASN A C 1
ATOM 812 O O . ASN A 1 104 ? 14.149 -5.236 9.640 1.00 90.12 104 ASN A O 1
ATOM 816 N N . PRO A 1 105 ? 14.650 -5.770 11.762 1.00 86.88 105 PRO A N 1
ATOM 817 C CA . PRO A 1 105 ? 14.439 -4.411 12.262 1.00 86.88 105 PRO A CA 1
ATOM 818 C C . PRO A 1 105 ? 15.426 -3.386 11.673 1.00 86.88 105 PRO A C 1
ATOM 820 O O . PRO A 1 105 ? 15.165 -2.187 11.740 1.00 86.88 105 PRO A O 1
ATOM 823 N N . ASP A 1 106 ? 16.528 -3.847 11.069 1.00 90.38 106 ASP A N 1
ATOM 824 C CA . ASP A 1 106 ? 17.525 -3.016 10.387 1.00 90.38 106 ASP A CA 1
ATOM 825 C C . ASP A 1 106 ? 17.231 -2.851 8.880 1.00 90.38 106 ASP A C 1
ATOM 827 O O . ASP A 1 106 ? 18.085 -2.375 8.125 1.00 90.38 106 ASP A O 1
ATOM 831 N N . ALA A 1 107 ? 16.041 -3.251 8.407 1.00 93.19 107 ALA A N 1
ATOM 832 C CA . ALA A 1 107 ? 15.653 -3.078 7.011 1.00 93.19 107 ALA A CA 1
ATOM 833 C C . ALA A 1 107 ? 15.762 -1.592 6.595 1.00 93.19 107 ALA A C 1
ATOM 835 O O . ALA A 1 107 ? 15.288 -0.704 7.312 1.00 93.19 107 ALA A O 1
ATOM 836 N N . PRO A 1 108 ? 16.386 -1.284 5.440 1.00 94.88 108 PRO A N 1
ATOM 837 C CA . PRO A 1 108 ? 16.781 0.076 5.076 1.00 94.88 108 PRO A CA 1
ATOM 838 C C . PRO A 1 108 ? 15.612 0.885 4.493 1.00 94.88 108 PRO A C 1
ATOM 840 O O . PRO A 1 108 ? 15.674 1.376 3.367 1.00 94.88 108 PRO A O 1
ATOM 843 N N . VAL A 1 109 ? 14.527 1.032 5.253 1.00 96.62 109 VAL A N 1
ATOM 844 C CA . VAL A 1 109 ? 13.320 1.727 4.800 1.00 96.62 109 VAL A CA 1
ATOM 845 C C . VAL A 1 109 ? 13.593 3.226 4.634 1.00 96.62 109 VAL A C 1
ATOM 847 O O . VAL A 1 109 ? 13.962 3.906 5.599 1.00 96.62 109 VAL A O 1
ATOM 850 N N . PRO A 1 110 ? 13.388 3.797 3.435 1.00 97.06 110 PRO A N 1
ATOM 851 C CA . PRO A 1 110 ? 13.619 5.212 3.197 1.00 97.06 110 PRO A CA 1
ATOM 852 C C . PRO A 1 110 ? 12.419 6.046 3.670 1.00 97.06 110 PRO A C 1
ATOM 854 O O . PRO A 1 110 ? 11.593 6.500 2.882 1.00 97.06 110 PRO A O 1
ATOM 857 N N . TRP A 1 111 ? 12.337 6.286 4.977 1.00 96.25 111 TRP A N 1
ATOM 858 C CA . TRP A 1 111 ? 11.310 7.137 5.584 1.00 96.25 111 TRP A CA 1
ATOM 859 C C . TRP A 1 111 ? 11.358 8.572 5.042 1.00 96.25 111 TRP A C 1
ATOM 861 O O . TRP A 1 111 ? 12.424 9.195 5.022 1.00 96.25 111 TRP A O 1
ATOM 871 N N . GLY A 1 112 ? 10.212 9.103 4.614 1.00 96.44 112 GLY A N 1
ATOM 872 C CA . GLY A 1 112 ? 10.046 10.524 4.313 1.00 96.44 112 GLY A CA 1
ATOM 873 C C . GLY A 1 112 ? 9.582 11.331 5.523 1.00 96.44 112 GLY A C 1
ATOM 874 O O . GLY A 1 112 ? 9.130 10.782 6.527 1.00 96.44 112 GLY A O 1
ATOM 875 N N . THR A 1 113 ? 9.664 12.655 5.397 1.00 95.06 113 THR A N 1
ATOM 876 C CA . THR A 1 113 ? 9.140 13.605 6.383 1.00 95.06 113 THR A CA 1
ATOM 877 C C . THR A 1 113 ? 8.462 14.755 5.627 1.00 95.06 113 THR A C 1
ATOM 879 O O . THR A 1 113 ? 9.161 15.503 4.939 1.00 95.06 113 THR A O 1
ATOM 882 N N . PRO A 1 114 ? 7.124 14.898 5.695 1.00 95.69 114 PRO A N 1
ATOM 883 C CA . PRO A 1 114 ? 6.211 14.117 6.529 1.00 95.69 114 PRO A CA 1
ATOM 884 C C . PRO A 1 114 ? 5.897 12.740 5.919 1.00 95.69 114 PRO A C 1
ATOM 886 O O . PRO A 1 114 ? 5.753 12.626 4.701 1.00 95.69 114 PRO A O 1
ATOM 889 N N . CYS A 1 115 ? 5.685 11.737 6.768 1.00 96.50 115 CYS A N 1
ATOM 890 C CA . CYS A 1 115 ? 5.157 10.422 6.399 1.00 96.50 115 CYS A CA 1
ATOM 891 C C . CYS A 1 115 ? 4.026 10.031 7.354 1.00 96.50 115 CYS A C 1
ATOM 893 O O . CYS A 1 115 ? 4.109 10.312 8.550 1.00 96.50 115 CYS A O 1
ATOM 895 N N . ARG A 1 116 ? 2.956 9.404 6.856 1.00 96.69 116 ARG A N 1
ATOM 896 C CA . ARG A 1 116 ? 1.834 8.954 7.696 1.00 96.69 116 ARG A CA 1
ATOM 897 C C . ARG A 1 116 ? 1.443 7.515 7.398 1.00 96.69 116 ARG A C 1
ATOM 899 O O . ARG A 1 116 ? 1.371 7.118 6.240 1.00 96.69 116 ARG A O 1
ATOM 906 N N . ARG A 1 117 ? 1.191 6.750 8.456 1.00 97.25 117 ARG A N 1
ATOM 907 C CA . ARG A 1 117 ? 0.734 5.367 8.373 1.00 97.25 117 ARG A CA 1
ATOM 908 C C . ARG A 1 117 ? -0.704 5.272 8.863 1.00 97.25 117 ARG A C 1
ATOM 910 O O . ARG A 1 117 ? -0.988 5.726 9.972 1.00 97.25 117 ARG A O 1
ATOM 917 N N . LEU A 1 118 ? -1.563 4.680 8.044 1.00 97.25 118 LEU A N 1
ATOM 918 C CA . LEU A 1 118 ? -2.925 4.272 8.350 1.00 97.25 118 LEU A CA 1
ATOM 919 C C . LEU A 1 118 ? -2.946 2.742 8.471 1.00 97.25 118 LEU A C 1
ATOM 921 O O . LEU A 1 118 ? -3.028 2.036 7.473 1.00 97.25 118 LEU A O 1
ATOM 925 N N . GLU A 1 119 ? -2.790 2.238 9.693 1.00 95.62 119 GLU A N 1
ATOM 926 C CA . GLU A 1 119 ? -2.741 0.806 10.003 1.00 95.62 119 GLU A CA 1
ATOM 927 C C . GLU A 1 119 ? -4.125 0.328 10.460 1.00 95.62 119 GLU A C 1
ATOM 929 O O . GLU A 1 119 ? -4.555 0.640 11.579 1.00 95.62 119 GLU A O 1
ATOM 934 N N . GLY A 1 120 ? -4.856 -0.357 9.574 1.00 95.00 120 GLY A N 1
ATOM 935 C CA . GLY A 1 120 ? -6.294 -0.596 9.721 1.00 95.00 120 GLY A CA 1
ATOM 936 C C . GLY A 1 120 ? -7.063 0.729 9.687 1.00 95.00 120 GLY A C 1
ATOM 937 O O . GLY A 1 120 ? -7.423 1.245 8.628 1.00 95.00 120 GLY A O 1
ATOM 938 N N . SER A 1 121 ? -7.276 1.326 10.858 1.00 96.62 121 SER A N 1
ATOM 939 C CA . SER A 1 121 ? -7.803 2.694 11.001 1.00 96.62 121 SER A CA 1
ATOM 940 C C . SER A 1 121 ? -7.039 3.536 12.026 1.00 96.62 121 SER A C 1
ATOM 942 O O . SER A 1 121 ? -7.410 4.682 12.298 1.00 96.62 121 SER A O 1
ATOM 944 N N . SER A 1 122 ? -5.952 2.995 12.582 1.00 96.06 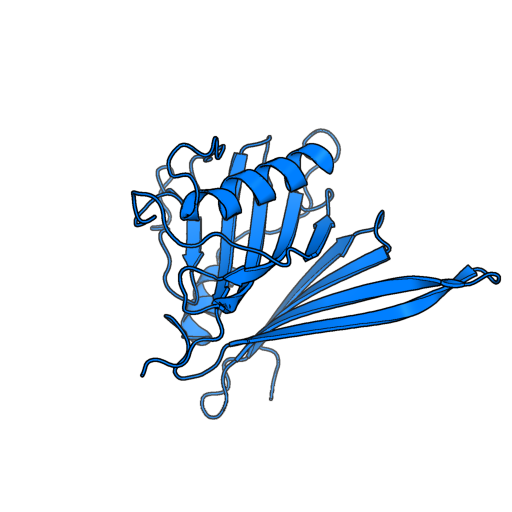122 SER A N 1
ATOM 945 C CA . SER A 1 122 ? -5.035 3.730 13.448 1.00 96.06 122 SER A CA 1
ATOM 946 C C . SER A 1 122 ? -4.104 4.591 12.608 1.00 96.06 122 SER A C 1
ATOM 948 O O . SER A 1 122 ? -3.463 4.107 11.679 1.00 96.06 122 SER A O 1
ATOM 950 N N . TYR A 1 123 ? -4.014 5.875 12.936 1.00 96.06 123 TYR A N 1
ATOM 951 C CA . TYR A 1 123 ? -3.301 6.848 12.121 1.00 96.06 123 TYR A CA 1
ATOM 952 C C . TYR A 1 123 ? -2.154 7.490 12.891 1.00 96.06 123 TYR A C 1
ATOM 954 O O . TYR A 1 123 ? -2.353 8.042 13.975 1.00 96.06 123 TYR A O 1
ATOM 962 N N . THR A 1 124 ? -0.942 7.447 12.334 1.00 94.62 124 THR A N 1
ATOM 963 C CA . THR A 1 124 ? 0.242 8.037 12.984 1.00 94.62 124 THR A CA 1
ATOM 964 C C . THR A 1 124 ? 0.366 9.544 12.753 1.00 94.62 124 THR A C 1
ATOM 966 O O . THR A 1 124 ? 1.069 10.227 13.502 1.00 94.62 124 THR A O 1
ATOM 969 N N . GLY A 1 125 ? -0.306 10.075 11.728 1.00 90.31 125 GLY A N 1
ATOM 970 C CA . GLY A 1 125 ? -0.223 11.478 11.344 1.00 90.31 125 GLY A CA 1
ATOM 971 C C . GLY A 1 125 ? -0.999 12.414 12.268 1.00 90.31 125 GLY A C 1
ATOM 972 O O . GLY A 1 125 ? -2.118 12.127 12.685 1.00 90.31 125 GLY A O 1
ATOM 973 N N . LYS A 1 126 ? -0.425 13.585 12.548 1.00 90.62 126 LYS A N 1
ATOM 974 C CA . LYS A 1 126 ? -1.064 14.671 13.309 1.00 90.62 126 LYS A CA 1
ATOM 975 C C . LYS A 1 126 ? -1.304 15.917 12.458 1.00 90.62 126 LYS A C 1
ATOM 977 O O . LYS A 1 126 ? -1.668 16.962 12.990 1.00 90.62 126 LYS A O 1
ATOM 982 N N . GLY A 1 127 ? -1.071 15.826 11.148 1.00 87.75 127 GLY A N 1
ATOM 983 C CA . GLY A 1 127 ? -1.127 16.976 10.249 1.00 87.75 127 GLY A CA 1
ATOM 984 C C . GLY A 1 127 ? 0.135 17.839 10.309 1.00 87.75 127 GLY A C 1
ATOM 985 O O . GLY A 1 127 ? 0.140 18.943 9.770 1.00 87.75 127 GLY A O 1
ATOM 986 N N . LEU A 1 128 ? 1.201 17.361 10.957 1.00 92.06 128 LEU A N 1
ATOM 987 C CA . LEU A 1 128 ? 2.415 18.135 11.194 1.00 92.06 128 LEU A CA 1
ATOM 988 C C . LEU A 1 128 ? 3.462 17.878 10.100 1.00 92.06 128 LEU A C 1
ATOM 990 O O . LEU A 1 128 ? 3.540 16.771 9.563 1.00 92.06 128 LEU A O 1
ATOM 994 N N . PRO A 1 129 ? 4.336 18.858 9.801 1.00 92.75 129 PRO A N 1
ATOM 995 C CA . PRO A 1 129 ? 5.470 18.656 8.898 1.00 92.75 129 PRO A CA 1
ATOM 996 C C . PRO A 1 129 ? 6.426 17.544 9.350 1.00 92.75 129 PRO A C 1
ATOM 998 O O . PRO A 1 129 ? 7.158 16.996 8.538 1.00 92.75 129 PRO A O 1
ATOM 1001 N N . THR A 1 130 ? 6.413 17.222 10.645 1.00 93.94 130 THR A N 1
ATOM 1002 C CA . THR A 1 130 ? 7.273 16.230 11.300 1.00 93.94 130 THR A CA 1
ATOM 1003 C C . THR A 1 130 ? 6.602 14.868 11.494 1.00 93.94 130 THR A C 1
ATOM 1005 O O . THR A 1 130 ? 7.126 14.049 12.244 1.00 93.94 130 THR A O 1
ATOM 1008 N N . ASP A 1 131 ? 5.424 14.636 10.903 1.00 95.19 131 ASP A N 1
ATOM 1009 C CA . ASP A 1 131 ? 4.756 13.331 10.978 1.00 95.19 131 ASP A CA 1
ATOM 1010 C C . ASP A 1 131 ? 5.674 12.218 10.440 1.00 95.19 131 ASP A C 1
ATOM 1012 O O . ASP A 1 131 ? 6.414 12.434 9.475 1.00 95.19 131 ASP A O 1
ATOM 1016 N N . SER A 1 132 ? 5.609 11.031 11.052 1.00 93.81 132 SER A N 1
ATOM 1017 C CA . SER A 1 132 ? 6.405 9.869 10.650 1.00 93.81 132 SER A CA 1
ATOM 1018 C C . SER A 1 132 ? 5.579 8.579 10.574 1.00 93.81 132 SER A C 1
ATOM 1020 O O . SER A 1 132 ? 4.646 8.358 11.354 1.00 93.81 132 SER A O 1
ATOM 1022 N N . CYS A 1 133 ? 5.974 7.692 9.657 1.00 93.25 133 CYS A N 1
ATOM 1023 C CA . CYS A 1 133 ? 5.418 6.346 9.501 1.00 93.25 133 CYS A CA 1
ATOM 1024 C C . CYS A 1 133 ? 6.085 5.293 10.393 1.00 93.25 133 CYS A C 1
ATOM 1026 O O . CYS A 1 133 ? 5.529 4.213 10.558 1.00 93.25 133 CYS A O 1
ATOM 1028 N N . ASN A 1 134 ? 7.259 5.584 10.963 1.00 91.31 134 ASN A N 1
ATOM 1029 C CA . ASN A 1 134 ? 8.015 4.613 11.763 1.00 91.31 134 ASN A CA 1
ATOM 1030 C C . ASN A 1 134 ? 7.569 4.530 13.235 1.00 91.31 134 ASN A C 1
ATOM 1032 O O . ASN A 1 134 ? 8.155 3.798 14.031 1.00 91.31 134 ASN A O 1
ATOM 1036 N N . VAL A 1 135 ? 6.543 5.294 13.613 1.00 88.56 135 VAL A N 1
ATOM 1037 C CA . VAL A 1 135 ? 6.031 5.339 14.984 1.00 88.56 135 VAL A CA 1
ATOM 1038 C C . VAL A 1 135 ? 5.308 4.035 15.305 1.00 88.56 135 VAL A C 1
ATOM 1040 O O . VAL A 1 135 ? 4.343 3.682 14.634 1.00 88.56 135 VAL A O 1
ATOM 1043 N N . GLY A 1 136 ? 5.740 3.358 16.370 1.00 83.75 136 GLY A N 1
ATOM 1044 C CA . GLY A 1 136 ? 5.083 2.142 16.855 1.00 83.75 136 GLY A CA 1
ATOM 1045 C C . GLY A 1 136 ? 5.396 0.884 16.044 1.00 83.75 136 GLY A C 1
ATOM 1046 O O . GLY A 1 136 ? 4.757 -0.138 16.273 1.00 83.75 136 GLY A O 1
ATOM 1047 N N . ILE A 1 137 ? 6.373 0.935 15.131 1.00 85.31 137 ILE A N 1
ATOM 1048 C CA . ILE A 1 137 ? 6.891 -0.275 14.486 1.00 85.31 137 ILE A CA 1
ATOM 1049 C C . ILE A 1 137 ? 7.588 -1.126 15.558 1.00 85.31 137 ILE A C 1
ATOM 1051 O O . ILE A 1 137 ? 8.472 -0.607 16.250 1.00 85.31 137 ILE A O 1
ATOM 1055 N N . PRO A 1 138 ? 7.177 -2.393 15.752 1.00 73.38 138 PRO A N 1
ATOM 1056 C CA . PRO A 1 138 ? 7.798 -3.267 16.735 1.00 73.38 138 PRO A CA 1
ATOM 1057 C C . PRO A 1 138 ? 9.289 -3.455 16.442 1.00 73.38 138 PRO A C 1
ATOM 1059 O O . PRO A 1 138 ? 9.692 -3.582 15.291 1.00 73.38 138 PRO A O 1
ATOM 1062 N N . GLY A 1 139 ? 10.111 -3.482 17.491 1.00 77.12 139 GLY A N 1
ATOM 1063 C CA . GLY A 1 139 ? 11.518 -3.863 17.368 1.00 77.12 139 GLY A CA 1
ATOM 1064 C C . GLY A 1 139 ? 11.716 -5.380 17.440 1.00 77.12 139 GLY A C 1
ATOM 1065 O O . GLY A 1 139 ? 10.861 -6.108 17.946 1.00 77.12 139 GLY A O 1
ATOM 1066 N N . GLY A 1 140 ? 12.899 -5.833 17.021 1.00 80.94 140 GLY A N 1
ATOM 1067 C CA . GLY A 1 140 ? 13.311 -7.237 17.087 1.00 80.94 140 GLY A CA 1
ATOM 1068 C C . GLY A 1 140 ? 12.909 -8.057 15.861 1.00 80.94 140 GLY A C 1
ATOM 1069 O O . GLY A 1 140 ? 12.364 -7.536 14.897 1.00 80.94 140 GLY A O 1
ATOM 1070 N N . THR A 1 141 ? 13.219 -9.351 15.901 1.00 88.12 141 THR A N 1
ATOM 1071 C CA . THR A 1 141 ? 12.890 -10.300 14.831 1.00 88.12 141 THR A CA 1
ATOM 1072 C C . THR A 1 141 ? 11.557 -10.977 15.136 1.00 88.12 141 THR A C 1
ATOM 1074 O O . THR A 1 141 ? 11.421 -11.674 16.143 1.00 88.12 141 THR A O 1
ATOM 1077 N N . GLN A 1 142 ? 10.584 -10.780 14.258 1.00 91.44 142 GLN A N 1
ATOM 1078 C CA . GLN A 1 142 ? 9.249 -11.370 14.265 1.00 91.44 142 GLN A CA 1
ATOM 1079 C C . GLN A 1 142 ? 9.060 -12.257 13.016 1.00 91.44 142 GLN A C 1
ATOM 1081 O O . GLN A 1 142 ? 9.902 -12.246 12.111 1.00 91.44 142 GLN A O 1
ATOM 1086 N N . PRO A 1 143 ? 7.997 -13.079 12.947 1.00 94.56 143 PRO A N 1
ATOM 1087 C CA . PRO A 1 143 ? 7.718 -13.850 11.742 1.00 94.56 143 PRO A CA 1
ATOM 1088 C C . PRO A 1 143 ? 7.527 -12.927 10.519 1.00 94.56 143 PRO A C 1
ATOM 1090 O O . PRO A 1 143 ? 6.781 -11.943 10.615 1.00 94.56 143 PRO A O 1
ATOM 1093 N N . PRO A 1 144 ? 8.198 -13.215 9.387 1.00 94.06 144 PRO A N 1
ATOM 1094 C CA . PRO A 1 144 ? 8.245 -12.324 8.231 1.00 94.06 144 PRO A CA 1
ATOM 1095 C C . PRO A 1 144 ? 6.933 -12.310 7.437 1.00 94.06 144 PRO A C 1
ATOM 1097 O O . PRO A 1 144 ? 6.130 -13.237 7.522 1.00 94.06 144 PRO A O 1
ATOM 1100 N N . ASN A 1 145 ? 6.770 -11.287 6.597 1.00 96.06 145 ASN A N 1
ATOM 1101 C CA . ASN A 1 145 ? 5.708 -11.234 5.590 1.00 96.06 145 ASN A CA 1
ATOM 1102 C C . ASN A 1 145 ? 6.076 -12.071 4.358 1.00 96.06 145 ASN A C 1
ATOM 1104 O O . ASN A 1 145 ? 7.113 -11.813 3.731 1.00 96.06 145 ASN A O 1
ATOM 1108 N N . THR A 1 146 ? 5.219 -13.022 3.984 1.00 97.06 146 THR A N 1
ATOM 1109 C CA . THR A 1 146 ? 5.412 -13.956 2.855 1.00 97.06 146 THR A CA 1
ATOM 1110 C C . THR A 1 146 ? 4.320 -13.809 1.791 1.00 97.06 146 THR A C 1
ATOM 1112 O O . THR A 1 146 ? 3.444 -12.959 1.905 1.00 97.06 146 THR A O 1
ATOM 1115 N N . ASP A 1 147 ? 4.386 -14.606 0.717 1.00 97.38 147 ASP A N 1
ATOM 1116 C CA . ASP A 1 147 ? 3.353 -14.687 -0.337 1.00 97.38 147 ASP A CA 1
ATOM 1117 C C . ASP A 1 147 ? 3.000 -13.347 -1.004 1.00 97.38 147 ASP A C 1
ATOM 1119 O O . ASP A 1 147 ? 1.857 -13.106 -1.399 1.00 97.38 147 ASP A O 1
ATOM 1123 N N . ARG A 1 148 ? 4.012 -12.482 -1.134 1.00 98.00 148 ARG A N 1
ATOM 1124 C CA . ARG A 1 148 ? 3.898 -11.112 -1.640 1.00 98.00 148 ARG A CA 1
ATOM 1125 C C . ARG A 1 148 ? 3.454 -11.086 -3.102 1.00 98.00 148 ARG A C 1
ATOM 1127 O O . ARG A 1 148 ? 4.091 -11.696 -3.963 1.00 98.00 148 ARG A O 1
ATOM 1134 N N . ARG A 1 149 ? 2.388 -10.343 -3.387 1.00 98.12 149 ARG A N 1
ATOM 1135 C CA . ARG A 1 149 ? 1.852 -10.097 -4.733 1.00 98.12 149 ARG A CA 1
ATOM 1136 C C . ARG A 1 149 ? 1.711 -8.604 -4.955 1.00 98.12 149 ARG A C 1
ATOM 1138 O O . ARG A 1 149 ? 1.049 -7.936 -4.172 1.00 98.12 149 ARG A O 1
ATOM 1145 N N . TYR A 1 150 ? 2.338 -8.097 -6.011 1.00 98.69 150 TYR A N 1
ATOM 1146 C CA . TYR A 1 150 ? 2.546 -6.664 -6.209 1.00 98.69 150 TYR A CA 1
ATOM 1147 C C . TYR A 1 150 ? 1.634 -6.107 -7.299 1.00 98.69 150 TYR A C 1
ATOM 1149 O O . TYR A 1 150 ? 1.441 -6.742 -8.338 1.00 98.69 150 TYR A O 1
ATOM 1157 N N . VAL A 1 151 ? 1.180 -4.875 -7.095 1.00 98.88 151 VAL A N 1
ATOM 1158 C CA . VAL A 1 151 ? 0.680 -3.974 -8.139 1.00 98.88 151 VAL A CA 1
ATOM 1159 C C . VAL A 1 151 ? 1.414 -2.650 -7.972 1.00 98.88 151 VAL A C 1
ATOM 1161 O O . VAL A 1 151 ? 1.367 -2.050 -6.901 1.00 98.88 151 VAL A O 1
ATOM 1164 N N . ILE A 1 152 ? 2.115 -2.202 -9.012 1.00 98.94 152 ILE A N 1
ATOM 1165 C CA . ILE A 1 152 ? 2.955 -0.999 -8.959 1.00 98.94 152 ILE A CA 1
ATOM 1166 C C . ILE A 1 152 ? 2.507 -0.006 -10.027 1.00 98.94 152 ILE A C 1
ATOM 1168 O O . ILE A 1 152 ? 2.410 -0.362 -11.199 1.00 98.94 152 ILE A O 1
ATOM 1172 N N . ASP A 1 153 ? 2.295 1.244 -9.621 1.00 98.81 153 ASP A N 1
ATOM 1173 C CA . ASP A 1 153 ? 1.911 2.353 -10.493 1.00 98.81 153 ASP A CA 1
ATOM 1174 C C . ASP A 1 153 ? 2.856 3.543 -10.281 1.00 98.81 153 ASP A C 1
ATOM 1176 O O . ASP A 1 153 ? 2.766 4.299 -9.304 1.00 98.81 153 ASP A O 1
ATOM 1180 N N . GLU A 1 154 ? 3.771 3.740 -11.228 1.00 98.69 154 GLU A N 1
ATOM 1181 C CA . GLU A 1 154 ? 4.747 4.829 -11.212 1.00 98.69 154 GLU A CA 1
ATOM 1182 C C . GLU A 1 154 ? 4.081 6.201 -11.344 1.00 98.69 154 GLU A C 1
ATOM 1184 O O . GLU A 1 154 ? 4.635 7.212 -10.911 1.00 98.69 154 GLU A O 1
ATOM 1189 N N . THR A 1 155 ? 2.886 6.274 -11.940 1.00 98.56 155 THR A N 1
ATOM 1190 C CA . THR A 1 155 ? 2.208 7.548 -12.194 1.00 98.56 155 THR A CA 1
ATOM 1191 C C . THR A 1 155 ? 1.743 8.210 -10.908 1.00 98.56 155 THR A C 1
ATOM 1193 O O . THR A 1 155 ? 1.785 9.437 -10.815 1.00 98.56 155 THR A O 1
ATOM 1196 N N . VAL A 1 156 ? 1.365 7.420 -9.905 1.00 98.19 156 VAL A N 1
ATOM 11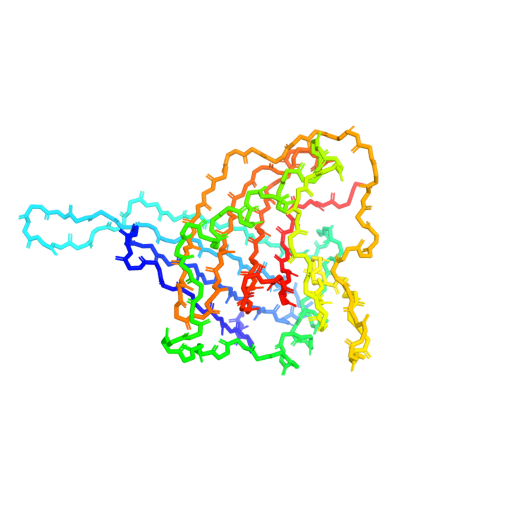97 C CA . VAL A 1 156 ? 1.015 7.883 -8.554 1.00 98.19 156 VAL A CA 1
ATOM 1198 C C . VAL A 1 156 ? 2.101 7.566 -7.522 1.00 98.19 156 VAL A C 1
ATOM 1200 O O . VAL A 1 156 ? 1.940 7.922 -6.357 1.00 98.19 156 VAL A O 1
ATOM 1203 N N . GLY A 1 157 ? 3.203 6.930 -7.932 1.00 98.62 157 GLY A N 1
ATOM 1204 C CA . GLY A 1 157 ? 4.296 6.537 -7.044 1.00 98.62 157 GLY A CA 1
ATOM 1205 C C . GLY A 1 157 ? 3.849 5.522 -5.998 1.00 98.62 157 GLY A C 1
ATOM 1206 O O . GLY A 1 157 ? 4.197 5.670 -4.831 1.00 98.62 157 GLY A O 1
ATOM 1207 N N . SER A 1 158 ? 3.028 4.542 -6.381 1.00 98.75 158 SER A N 1
ATOM 1208 C CA . SER A 1 158 ? 2.433 3.588 -5.444 1.00 98.75 158 SER A CA 1
ATOM 1209 C C . SER A 1 158 ? 2.842 2.145 -5.721 1.00 98.75 158 SER A C 1
ATOM 1211 O O . SER A 1 158 ? 3.028 1.748 -6.871 1.00 98.75 158 SER A O 1
ATOM 1213 N N . VAL A 1 159 ? 2.966 1.370 -4.646 1.00 98.88 159 VAL A N 1
ATOM 1214 C CA . VAL A 1 159 ? 3.079 -0.088 -4.659 1.00 98.88 159 VAL A CA 1
ATOM 1215 C C . VAL A 1 159 ? 2.095 -0.659 -3.643 1.00 98.88 159 VAL A C 1
ATOM 1217 O O . VAL A 1 159 ? 2.206 -0.367 -2.456 1.00 98.88 159 VAL A O 1
ATOM 1220 N N . ASP A 1 160 ? 1.140 -1.462 -4.101 1.00 98.81 160 ASP A N 1
ATOM 1221 C CA . ASP A 1 160 ? 0.346 -2.335 -3.236 1.00 98.81 160 ASP A CA 1
ATOM 1222 C C . ASP A 1 160 ? 0.962 -3.730 -3.206 1.00 98.81 160 ASP A C 1
ATOM 1224 O O . ASP A 1 160 ? 1.413 -4.251 -4.234 1.00 98.81 160 ASP A O 1
ATOM 1228 N N . VAL A 1 161 ? 0.971 -4.328 -2.018 1.00 98.81 161 VAL A N 1
ATOM 1229 C CA . VAL A 1 161 ? 1.406 -5.700 -1.798 1.00 98.81 161 VAL A CA 1
ATOM 1230 C C . VAL A 1 161 ? 0.365 -6.438 -0.972 1.00 98.81 161 VAL A C 1
ATOM 1232 O O . VAL A 1 161 ? 0.204 -6.163 0.216 1.00 98.81 161 VAL A O 1
ATOM 1235 N N . LEU A 1 162 ? -0.290 -7.429 -1.576 1.00 98.75 162 LEU A N 1
ATOM 1236 C CA . LEU A 1 162 ? -1.024 -8.436 -0.815 1.00 98.75 162 LEU A CA 1
ATOM 1237 C C . LEU A 1 162 ? -0.038 -9.484 -0.301 1.00 98.75 162 LEU A C 1
ATOM 1239 O O . LEU A 1 162 ? 0.800 -9.968 -1.066 1.00 98.75 162 LEU A O 1
ATOM 1243 N N . CYS A 1 163 ? -0.130 -9.848 0.974 1.00 98.44 163 CYS A N 1
ATOM 1244 C CA . CYS A 1 163 ? 0.788 -10.797 1.597 1.00 98.44 163 CYS A CA 1
ATOM 1245 C C . CYS A 1 163 ? 0.144 -11.601 2.735 1.00 98.44 163 CYS A C 1
ATOM 1247 O O . CYS A 1 163 ? -0.959 -11.309 3.198 1.00 98.44 163 CYS A O 1
ATOM 1249 N N . THR A 1 164 ? 0.873 -12.614 3.197 1.00 98.06 164 THR A N 1
ATOM 1250 C CA . THR A 1 164 ? 0.616 -13.301 4.466 1.00 98.06 164 THR A CA 1
ATOM 1251 C C . THR A 1 164 ? 1.392 -12.583 5.567 1.00 98.06 164 THR A C 1
ATOM 1253 O O . THR A 1 164 ? 2.626 -12.542 5.527 1.00 98.06 164 THR A O 1
ATOM 1256 N N . PHE A 1 165 ? 0.689 -12.025 6.553 1.00 96.31 165 PHE A N 1
ATOM 1257 C CA . PHE A 1 165 ? 1.289 -11.290 7.662 1.00 96.31 165 PHE A CA 1
ATOM 1258 C C . PHE A 1 165 ? 1.626 -12.227 8.827 1.00 96.31 165 PHE A C 1
ATOM 1260 O O . PHE A 1 165 ? 0.836 -12.425 9.753 1.00 96.31 165 PHE A O 1
ATOM 1267 N N . GLY A 1 166 ? 2.834 -12.798 8.796 1.00 94.62 166 GLY A N 1
ATOM 1268 C CA . GLY A 1 166 ? 3.242 -13.864 9.717 1.00 94.62 166 GLY A CA 1
ATOM 1269 C C . GLY A 1 166 ? 3.171 -13.482 11.198 1.00 94.62 166 GLY A C 1
ATOM 1270 O O . GLY A 1 166 ? 2.673 -14.244 12.028 1.00 94.62 166 GLY A O 1
ATOM 1271 N N . THR A 1 167 ? 3.614 -12.270 11.553 1.00 92.06 167 THR A N 1
ATOM 1272 C CA . THR A 1 167 ? 3.531 -11.757 12.939 1.00 92.06 167 THR A CA 1
ATOM 1273 C C . THR A 1 167 ? 2.091 -11.729 13.452 1.00 92.06 167 THR A C 1
ATOM 1275 O O . THR A 1 167 ? 1.827 -11.928 14.639 1.00 92.06 167 THR A O 1
ATOM 1278 N N . MET A 1 168 ? 1.152 -11.540 12.535 1.00 92.62 168 MET A N 1
ATOM 1279 C CA . MET A 1 168 ? -0.270 -11.448 12.781 1.00 92.62 168 MET A CA 1
ATOM 1280 C C . MET A 1 168 ? -0.955 -12.803 12.559 1.00 92.62 168 MET A C 1
ATOM 1282 O O . MET A 1 168 ? -2.014 -12.875 11.953 1.00 92.62 168 MET A O 1
ATOM 1286 N N . ARG A 1 169 ? -0.377 -13.892 13.091 1.00 93.56 169 ARG A N 1
ATOM 1287 C CA . ARG A 1 169 ? -0.935 -15.261 13.005 1.00 93.56 169 ARG A CA 1
ATOM 1288 C C . ARG A 1 169 ? -1.245 -15.681 11.559 1.00 93.56 169 ARG A C 1
ATOM 1290 O O . ARG A 1 169 ? -2.304 -16.249 11.304 1.00 93.56 169 ARG A O 1
ATOM 1297 N N . ASP A 1 170 ? -0.333 -15.364 10.642 1.00 95.94 170 ASP A N 1
ATOM 1298 C CA . ASP A 1 170 ? -0.484 -15.605 9.202 1.00 95.94 170 ASP A CA 1
ATOM 1299 C C . ASP A 1 170 ? -1.759 -14.963 8.608 1.00 95.94 170 ASP A C 1
ATOM 1301 O O . ASP A 1 170 ? -2.393 -15.515 7.707 1.00 95.94 170 ASP A O 1
ATOM 1305 N N . ALA A 1 171 ? -2.163 -13.798 9.130 1.00 97.00 171 ALA A N 1
ATOM 1306 C CA . ALA A 1 171 ? -3.348 -13.087 8.662 1.00 97.00 171 ALA A CA 1
ATOM 1307 C C . ALA A 1 171 ? -3.193 -12.632 7.199 1.00 97.00 171 ALA A C 1
ATOM 1309 O O . ALA A 1 171 ? -2.117 -12.168 6.812 1.00 97.00 171 ALA A O 1
ATOM 1310 N N . PRO A 1 172 ? -4.265 -12.694 6.389 1.00 97.94 172 PRO A N 1
ATOM 1311 C CA . PRO A 1 172 ? -4.302 -12.022 5.097 1.00 97.94 172 PRO A CA 1
ATOM 1312 C C . PRO A 1 172 ? -4.154 -10.507 5.276 1.00 97.94 172 PRO A C 1
ATOM 1314 O O . PRO A 1 172 ? -4.896 -9.907 6.063 1.00 97.94 172 PRO A O 1
ATOM 1317 N N . ASP A 1 173 ? -3.232 -9.900 4.531 1.00 98.25 173 ASP A N 1
ATOM 1318 C CA . ASP A 1 173 ? -2.913 -8.480 4.660 1.00 98.25 173 ASP A CA 1
ATOM 1319 C C . ASP A 1 173 ? -2.683 -7.783 3.308 1.00 98.25 173 ASP A C 1
ATOM 1321 O O . ASP A 1 173 ? -2.335 -8.423 2.310 1.00 98.25 173 ASP A O 1
ATOM 1325 N N . SER A 1 174 ? -2.905 -6.470 3.281 1.00 98.62 174 SER A N 1
ATOM 1326 C CA . SER A 1 174 ? -2.582 -5.558 2.181 1.00 98.62 174 SER A CA 1
ATOM 1327 C C . SER A 1 174 ? -1.744 -4.417 2.733 1.00 98.62 174 SER A C 1
ATOM 1329 O O . SER A 1 174 ? -2.143 -3.793 3.714 1.00 98.62 174 SER A O 1
ATOM 1331 N N . HIS A 1 175 ? -0.635 -4.114 2.064 1.00 98.38 175 HIS A N 1
ATOM 1332 C CA . HIS A 1 175 ? 0.192 -2.942 2.310 1.00 98.38 175 HIS A CA 1
ATOM 1333 C C . HIS A 1 175 ? 0.289 -2.093 1.036 1.00 98.38 175 HIS A C 1
ATOM 1335 O O . HIS A 1 175 ? 1.056 -2.424 0.132 1.00 98.38 175 HIS A O 1
ATOM 1341 N N . GLU A 1 176 ? -0.421 -0.965 0.985 1.00 98.69 176 GLU A N 1
ATOM 1342 C CA . GLU A 1 176 ? -0.270 0.041 -0.072 1.00 98.69 176 GLU A CA 1
ATOM 1343 C C . GLU A 1 176 ? 0.645 1.167 0.412 1.00 98.69 176 GLU A C 1
ATOM 1345 O O . GLU A 1 176 ? 0.375 1.864 1.394 1.00 98.69 176 GLU A O 1
ATOM 1350 N N . LEU A 1 177 ? 1.757 1.360 -0.286 1.00 98.62 177 LEU A N 1
ATOM 1351 C CA . LEU A 1 177 ? 2.734 2.397 0.006 1.00 98.62 177 LEU A CA 1
ATOM 1352 C C . LEU A 1 177 ? 2.705 3.447 -1.098 1.00 98.62 177 LEU A C 1
ATOM 1354 O O . LEU A 1 177 ? 2.587 3.118 -2.280 1.00 98.62 177 LEU A O 1
ATOM 1358 N N . ARG A 1 178 ? 2.878 4.713 -0.716 1.00 98.56 178 ARG A N 1
ATOM 1359 C CA . ARG A 1 178 ? 3.163 5.815 -1.642 1.00 98.56 178 ARG A CA 1
ATOM 1360 C C . ARG A 1 178 ? 4.549 6.368 -1.384 1.00 98.56 178 ARG A C 1
ATOM 1362 O O . ARG A 1 178 ? 4.895 6.655 -0.235 1.00 98.56 178 ARG A O 1
ATOM 1369 N N . LEU A 1 179 ? 5.298 6.590 -2.452 1.00 98.56 179 LEU A N 1
ATOM 1370 C CA . LEU A 1 179 ? 6.587 7.256 -2.450 1.00 98.56 179 LEU A CA 1
ATOM 1371 C C . LEU A 1 179 ? 6.520 8.587 -3.192 1.00 98.56 179 LEU A C 1
ATOM 1373 O O . LEU A 1 179 ? 5.805 8.741 -4.181 1.00 98.56 179 LEU A O 1
ATOM 1377 N N . GLU A 1 180 ? 7.308 9.545 -2.713 1.00 97.94 180 GLU A N 1
ATOM 1378 C CA . GLU A 1 180 ? 7.598 10.786 -3.423 1.00 97.94 180 GLU A CA 1
ATOM 1379 C C . GLU A 1 180 ? 9.097 11.090 -3.301 1.00 97.94 180 GLU A C 1
ATOM 1381 O O . GLU A 1 180 ? 9.607 11.326 -2.203 1.00 97.94 180 GLU A O 1
ATOM 1386 N N . GLY A 1 181 ? 9.820 11.073 -4.426 1.00 97.00 181 GLY A N 1
ATOM 1387 C CA . GLY A 1 181 ? 11.262 11.343 -4.454 1.00 97.00 181 GLY A CA 1
ATOM 1388 C C . GLY A 1 181 ? 12.085 10.281 -3.716 1.00 97.00 181 GLY A C 1
ATOM 1389 O O . GLY A 1 181 ? 13.012 10.617 -2.975 1.00 97.00 181 GLY A O 1
ATOM 1390 N N . GLY A 1 182 ? 11.711 9.010 -3.864 1.00 97.38 182 GLY A N 1
ATOM 1391 C CA . GLY A 1 182 ? 12.391 7.855 -3.279 1.00 97.38 182 GLY A CA 1
ATOM 1392 C C . GLY A 1 182 ? 12.168 7.694 -1.776 1.00 97.38 182 GLY A C 1
ATOM 1393 O O . GLY A 1 182 ? 12.912 6.968 -1.115 1.00 97.38 182 GLY A O 1
ATOM 1394 N N . LYS A 1 183 ? 11.188 8.404 -1.206 1.00 98.12 183 LYS A N 1
ATOM 1395 C CA . LYS A 1 183 ? 10.890 8.422 0.231 1.00 98.12 183 LYS A CA 1
ATOM 1396 C C . LYS A 1 183 ? 9.430 8.081 0.489 1.00 98.12 183 LYS A C 1
ATOM 1398 O O . LYS A 1 183 ? 8.557 8.572 -0.220 1.00 98.12 183 LYS A O 1
ATOM 1403 N N . LEU A 1 184 ? 9.164 7.290 1.531 1.00 98.00 184 LEU A N 1
ATOM 1404 C CA . LEU A 1 184 ? 7.798 6.966 1.944 1.00 98.00 184 LEU A CA 1
ATOM 1405 C C . LEU A 1 184 ? 7.031 8.230 2.328 1.00 98.00 184 LEU A C 1
ATOM 1407 O O . LEU A 1 184 ? 7.488 9.031 3.146 1.00 98.00 184 LEU A O 1
ATOM 1411 N N . ARG A 1 185 ? 5.837 8.356 1.757 1.00 97.81 185 ARG A N 1
ATOM 1412 C CA . ARG A 1 185 ? 4.881 9.425 2.014 1.00 97.81 185 ARG A CA 1
ATOM 1413 C C . ARG A 1 185 ? 3.670 8.909 2.783 1.00 97.81 185 ARG A C 1
ATOM 1415 O O . ARG A 1 185 ? 3.317 9.496 3.806 1.00 97.81 185 ARG A O 1
ATOM 1422 N N . PHE A 1 186 ? 3.077 7.812 2.317 1.00 98.00 186 PHE A N 1
ATOM 1423 C CA . PHE A 1 186 ? 1.933 7.163 2.955 1.00 98.00 186 PHE A CA 1
ATOM 1424 C C . PHE A 1 186 ? 2.139 5.653 3.036 1.00 98.00 186 PHE A C 1
ATOM 1426 O O . PHE A 1 186 ? 2.777 5.067 2.162 1.00 98.00 186 PHE A O 1
ATOM 1433 N N . VAL A 1 187 ? 1.595 5.047 4.089 1.00 98.12 187 VAL A N 1
ATOM 1434 C CA . VAL A 1 187 ? 1.519 3.593 4.265 1.00 98.12 187 VAL A CA 1
ATOM 1435 C C . VAL A 1 187 ? 0.114 3.242 4.717 1.00 98.12 187 VAL A C 1
ATOM 1437 O O . VAL A 1 187 ? -0.339 3.755 5.737 1.00 98.12 187 VAL A O 1
ATOM 1440 N N . TYR A 1 188 ? -0.578 2.413 3.957 1.00 98.12 188 TYR A N 1
ATOM 1441 C CA . TYR A 1 188 ? -1.949 1.993 4.205 1.00 98.12 188 TYR A CA 1
ATOM 1442 C C . TYR A 1 188 ? -1.950 0.491 4.397 1.00 98.12 188 TYR A C 1
ATOM 1444 O O . TYR A 1 188 ? -1.341 -0.216 3.597 1.00 98.12 188 TYR A O 1
ATOM 1452 N N . THR A 1 189 ? -2.595 0.012 5.459 1.00 97.44 189 THR A N 1
ATOM 1453 C CA . THR A 1 189 ? -2.684 -1.426 5.707 1.00 97.44 189 THR A CA 1
ATOM 1454 C C . THR A 1 189 ? -4.103 -1.889 5.980 1.00 97.44 189 THR A C 1
ATOM 1456 O O . THR A 1 189 ? -4.899 -1.179 6.602 1.00 97.44 189 THR A O 1
ATOM 1459 N N . MET A 1 190 ? -4.408 -3.107 5.540 1.00 98.19 190 MET A N 1
ATOM 1460 C CA . MET A 1 190 ? -5.658 -3.802 5.837 1.00 98.19 190 MET A CA 1
ATOM 1461 C C . MET A 1 190 ? -5.323 -5.210 6.315 1.00 98.19 190 MET A C 1
ATOM 1463 O O . MET A 1 190 ? -4.845 -6.010 5.522 1.00 98.19 190 MET A O 1
ATOM 1467 N N . THR A 1 191 ? -5.626 -5.530 7.572 1.00 97.44 191 THR A N 1
ATOM 1468 C CA . THR A 1 191 ? -5.353 -6.856 8.144 1.00 97.44 191 THR A CA 1
ATOM 1469 C C . THR A 1 191 ? -6.662 -7.558 8.472 1.00 97.44 191 THR A C 1
ATOM 1471 O O . THR A 1 191 ? -7.453 -7.051 9.271 1.00 97.44 191 THR A O 1
ATOM 1474 N N . VAL A 1 192 ? -6.895 -8.741 7.904 1.00 97.38 192 VAL A N 1
ATOM 1475 C CA . VAL A 1 192 ? -8.049 -9.579 8.264 1.00 97.38 192 VAL A CA 1
ATOM 1476 C C . VAL A 1 192 ? -7.661 -10.450 9.453 1.00 97.38 192 VAL A C 1
ATOM 1478 O O . VAL A 1 192 ? -7.105 -11.537 9.309 1.00 97.38 192 VAL A O 1
ATOM 1481 N N . MET A 1 193 ? -7.937 -9.943 10.652 1.00 93.06 193 MET A N 1
ATOM 1482 C CA . MET A 1 193 ? -7.722 -10.658 11.903 1.00 93.06 193 MET A CA 1
ATOM 1483 C C . MET A 1 193 ? -8.760 -10.244 12.934 1.00 93.06 193 MET A C 1
ATOM 1485 O O . MET A 1 193 ? -8.609 -9.218 13.600 1.00 93.06 193 MET A O 1
ATOM 1489 N N . THR A 1 194 ? -9.735 -11.114 13.169 1.00 83.44 194 THR A N 1
ATOM 1490 C CA . THR A 1 194 ? -10.696 -10.928 14.251 1.00 83.44 194 THR A CA 1
ATOM 1491 C C . THR A 1 194 ? -10.000 -11.019 15.606 1.00 83.44 194 THR A C 1
ATOM 1493 O O . THR A 1 194 ? -9.361 -12.035 15.906 1.00 83.44 194 THR A O 1
ATOM 1496 N N . ALA A 1 195 ? -10.150 -9.990 16.441 1.00 65.12 195 ALA A N 1
ATOM 1497 C CA . ALA A 1 195 ? -9.710 -10.041 17.831 1.00 65.12 195 ALA A CA 1
ATOM 1498 C C . ALA A 1 195 ? -10.391 -11.223 18.550 1.00 65.12 195 ALA A C 1
ATOM 1500 O O . ALA A 1 195 ? -11.618 -11.322 18.564 1.00 65.12 195 ALA A O 1
ATOM 1501 N N . SER A 1 196 ? -9.577 -12.137 19.088 1.00 57.69 196 SER A N 1
ATOM 1502 C CA . SER A 1 196 ? -10.020 -13.304 19.867 1.00 57.69 196 SER A CA 1
ATOM 1503 C C . SER A 1 196 ? -10.496 -12.927 21.259 1.00 57.69 196 SER A C 1
ATOM 1505 O O . SER A 1 196 ? -9.760 -12.128 21.884 1.00 57.69 196 SER A O 1
#

Foldseek 3Di:
DDFPDKDKFAFPPQQKMWMWTFAQPVVKTWTKIWMWGWDADPVRDTDTDDIDMFIDTPQFDVADRVLQVVVVVVDDLAFDDPVFFDDQVLLVLLVVLVQCCQQPVVRPHFADFQAWEQANNDIQDPPDSRGTPCPPRDDDGHDGWAPWDWGAHRRSQKIKTFTQDVNLVRWTKIWIFHDTNSHTHYIYMGTGDRDD

Secondary structure (DSSP, 8-state):
----EEEEEEETTTTEEEEEEEE--SSS-EEEEEEEEEEE-TTS-EEEEEEEEEEEETTSTT--HHHHHHHHTTS--PPPPGGGPPPHHHHHHHHHHHHHTTT-TT----EEEEEEEEETTEE---S-TT--S-TTPPPS--PPEEEEEEEEETTTTEEEEEEEEGGGTTEEEEEEEEEETTEEEEEEEEE-----